Protein AF-A0A8S0VKN8-F1 (afdb_monomer)

Sequence (214 aa):
MDNKGLRDRVKSLEQQLKTAKACAAISKSKAERALESEKLILDSVKEAAEGLLCVRVDPAEENRRVDARLKAMNAPSGSARDLALTLLHDRVKQAESFTEWCREGLVMVQRSLFPLNPAPSTLEGLFSWYRNPRQVRQKVREQLINGAIVALAFVRAHCPNLDIAKICRGLPLRGDQRANMQGHYDAVRRPAEDVIWQLEWEEDQVLRARGDIP

Mean predicted aligned error: 12.87 Å

Secondary structure (DSSP, 8-state):
--HHHHHHHHHHHHHHHHHHHHHHHHHHHHHHHHHHHHHHHHHHHHHHHHHT--S---HHHHHHHHHHHHHHTT--TT-HHHHHHHHHHHHHHHHHHHHHHHHHHHHHHHHHH-TTSPPPSSHHHHHHHHH-HHHHHHHHHHHHHHHHHHHHHHHHHH-TT--HHHHTT-SPEETTEE---HHHHHHHHHHHHHHHHHHHHHHHHHHHHHTS--

Nearest PDB structures (foldseek):
  1s35-assembly1_A  TM=2.273E-01  e=5.908E+00  Homo sapiens

Organism: NCBI:txid158383

Structure (mmCIF, N/CA/C/O backbone):
data_AF-A0A8S0VKN8-F1
#
_entry.id   AF-A0A8S0VKN8-F1
#
loop_
_atom_site.group_PDB
_atom_site.id
_atom_site.type_sy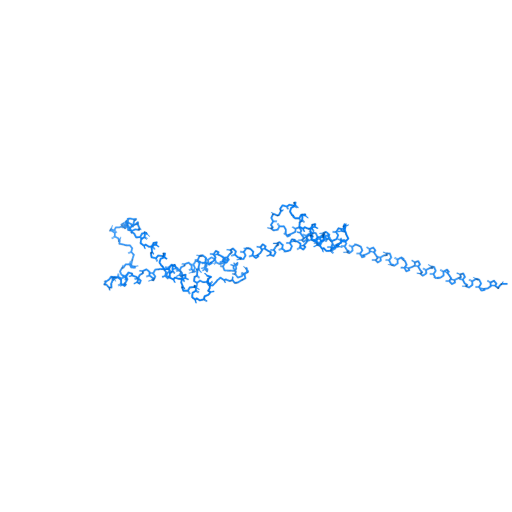mbol
_atom_site.label_atom_id
_atom_site.label_alt_id
_atom_site.label_comp_id
_atom_site.label_asym_id
_atom_site.label_entity_id
_atom_site.label_seq_id
_atom_site.pdbx_PDB_ins_code
_atom_site.Cartn_x
_atom_site.Cartn_y
_atom_site.Cartn_z
_atom_site.occupancy
_atom_site.B_iso_or_equiv
_atom_site.auth_seq_id
_atom_site.auth_comp_id
_atom_site.auth_asym_id
_atom_site.auth_atom_id
_atom_site.pdbx_PDB_model_num
ATOM 1 N N . MET A 1 1 ? 36.630 -4.375 -84.062 1.00 56.94 1 MET A N 1
ATOM 2 C CA . MET A 1 1 ? 36.026 -3.991 -82.766 1.00 56.94 1 MET A CA 1
ATOM 3 C C . MET A 1 1 ? 36.339 -2.527 -82.522 1.00 56.94 1 MET A C 1
ATOM 5 O O . MET A 1 1 ? 37.493 -2.145 -82.655 1.00 56.94 1 MET A O 1
ATOM 9 N N . ASP A 1 2 ? 35.317 -1.713 -82.273 1.00 73.50 2 ASP A N 1
ATOM 10 C CA . ASP A 1 2 ? 35.410 -0.252 -82.327 1.00 73.50 2 ASP A CA 1
ATOM 11 C C . ASP A 1 2 ? 35.919 0.338 -80.994 1.00 73.50 2 ASP A C 1
ATOM 13 O O . ASP A 1 2 ? 35.295 0.183 -79.942 1.00 73.50 2 ASP A O 1
ATOM 17 N N . ASN A 1 3 ? 37.088 0.986 -81.026 1.00 79.69 3 ASN A N 1
ATOM 18 C CA . ASN A 1 3 ? 37.821 1.479 -79.845 1.00 79.69 3 ASN A CA 1
ATOM 19 C C . ASN A 1 3 ? 37.031 2.569 -79.087 1.00 79.69 3 ASN A C 1
ATOM 21 O O . ASN A 1 3 ? 37.135 2.714 -77.868 1.00 79.69 3 ASN A O 1
ATOM 25 N N . LYS A 1 4 ? 36.164 3.294 -79.802 1.00 83.69 4 LYS A N 1
ATOM 26 C CA . LYS A 1 4 ? 35.326 4.360 -79.246 1.00 83.69 4 LYS A CA 1
ATOM 27 C C . LYS A 1 4 ? 34.288 3.832 -78.247 1.00 83.69 4 LYS A C 1
ATOM 29 O O . LYS A 1 4 ? 34.190 4.358 -77.141 1.00 83.69 4 LYS A O 1
ATOM 34 N N . GLY A 1 5 ? 33.596 2.741 -78.584 1.00 87.75 5 GLY A N 1
ATOM 35 C CA . GLY A 1 5 ? 32.569 2.150 -77.715 1.00 87.75 5 GLY A CA 1
ATOM 36 C C . GLY A 1 5 ? 33.131 1.578 -76.409 1.00 87.75 5 GLY A C 1
ATOM 37 O O . GLY A 1 5 ? 32.491 1.661 -75.361 1.00 87.75 5 GLY A O 1
ATOM 38 N N . LEU A 1 6 ? 34.361 1.055 -76.442 1.00 87.50 6 LEU A N 1
ATOM 39 C CA . LEU A 1 6 ? 35.067 0.610 -75.237 1.00 87.50 6 LEU A CA 1
ATOM 40 C C . LEU A 1 6 ? 35.407 1.789 -74.316 1.00 87.50 6 LEU A C 1
ATOM 42 O O . LEU A 1 6 ? 35.210 1.693 -73.106 1.00 87.50 6 LEU A O 1
ATOM 46 N N . ARG A 1 7 ? 35.854 2.920 -74.874 1.00 90.62 7 ARG A N 1
ATOM 47 C CA . ARG A 1 7 ? 36.206 4.121 -74.102 1.00 90.62 7 ARG A CA 1
ATOM 48 C C . ARG A 1 7 ? 35.000 4.736 -73.391 1.00 90.62 7 ARG A C 1
ATOM 50 O O . ARG A 1 7 ? 35.111 5.110 -72.225 1.00 90.62 7 ARG A O 1
ATOM 57 N N . ASP A 1 8 ? 33.854 4.811 -74.061 1.00 92.62 8 ASP A N 1
ATOM 58 C CA . ASP A 1 8 ? 32.626 5.356 -73.468 1.00 92.62 8 ASP A CA 1
ATOM 59 C C . ASP A 1 8 ? 32.094 4.454 -72.346 1.00 92.62 8 ASP A C 1
ATOM 61 O O . ASP A 1 8 ? 31.658 4.932 -71.296 1.00 92.62 8 ASP A O 1
ATOM 65 N N . ARG A 1 9 ? 32.220 3.134 -72.515 1.00 92.25 9 ARG A N 1
ATOM 66 C CA . ARG A 1 9 ? 31.851 2.152 -71.493 1.00 92.25 9 ARG A CA 1
ATOM 67 C C . ARG A 1 9 ? 32.781 2.193 -70.279 1.00 92.25 9 ARG A C 1
ATOM 69 O O . ARG A 1 9 ? 32.286 2.114 -69.160 1.00 92.25 9 ARG A O 1
ATOM 76 N N . VAL A 1 10 ? 34.090 2.385 -70.471 1.00 93.94 10 VAL A N 1
ATOM 77 C CA . VAL A 1 10 ? 35.042 2.603 -69.363 1.00 93.94 10 VAL A CA 1
ATOM 78 C C . VAL A 1 10 ? 34.676 3.863 -68.578 1.00 93.94 10 VAL A C 1
ATOM 80 O O . VAL A 1 10 ? 34.514 3.779 -67.365 1.00 93.94 10 VAL A O 1
ATOM 83 N N . LYS A 1 11 ? 34.423 4.995 -69.250 1.00 94.38 11 LYS A N 1
ATOM 84 C CA . LYS A 1 11 ? 33.996 6.239 -68.580 1.00 94.38 11 LYS A CA 1
ATOM 85 C C . LYS A 1 11 ? 32.681 6.080 -67.813 1.00 94.38 11 LYS A C 1
ATOM 87 O O . LYS A 1 11 ? 32.534 6.601 -66.710 1.00 94.38 11 LYS A O 1
ATOM 92 N N . SER A 1 12 ? 31.719 5.358 -68.389 1.00 94.62 12 SER A N 1
ATOM 93 C CA . SER A 1 12 ? 30.444 5.066 -67.728 1.00 94.62 12 SER A CA 1
ATOM 94 C C . SER A 1 12 ? 30.645 4.223 -66.465 1.00 94.62 12 SER A C 1
ATOM 96 O O . SER A 1 12 ? 30.113 4.567 -65.410 1.00 94.62 12 SER A O 1
ATOM 98 N N . LEU A 1 13 ? 31.471 3.174 -66.539 1.00 94.00 13 LEU A N 1
ATOM 99 C CA . LEU A 1 13 ? 31.803 2.324 -65.393 1.00 94.00 13 LEU A CA 1
ATOM 100 C C . LEU A 1 13 ? 32.595 3.078 -64.316 1.00 94.00 13 LEU A C 1
ATOM 102 O O . LEU A 1 13 ? 32.325 2.899 -63.132 1.00 94.00 13 LEU A O 1
ATOM 106 N N . GLU A 1 14 ? 33.522 3.960 -64.693 1.00 96.00 14 GLU A N 1
ATOM 107 C CA . GLU A 1 14 ? 34.242 4.833 -63.754 1.00 96.00 14 GLU A CA 1
ATOM 108 C C . GLU A 1 14 ? 33.283 5.764 -63.006 1.00 96.00 14 GLU A C 1
ATOM 110 O O . GLU A 1 14 ? 33.372 5.907 -61.782 1.00 96.00 14 GLU A O 1
ATOM 115 N N . GLN A 1 15 ? 32.322 6.353 -63.721 1.00 94.94 15 GLN A N 1
ATOM 116 C CA . GLN A 1 15 ? 31.306 7.207 -63.117 1.00 94.94 15 GLN A CA 1
ATOM 117 C C . GLN A 1 15 ? 30.373 6.410 -62.194 1.00 94.94 15 GLN A C 1
ATOM 119 O O . GLN A 1 15 ? 30.078 6.861 -61.086 1.00 94.94 15 GLN A O 1
ATOM 124 N N . GLN A 1 16 ? 29.951 5.209 -62.600 1.00 94.12 16 GLN A N 1
ATOM 125 C CA . GLN A 1 16 ? 29.158 4.312 -61.754 1.00 94.12 16 GLN A CA 1
ATOM 126 C C . GLN A 1 16 ? 29.926 3.894 -60.496 1.00 94.12 16 GLN A C 1
ATOM 128 O O . GLN A 1 16 ? 29.368 3.944 -59.401 1.00 94.12 16 GLN A O 1
ATOM 133 N N . LEU A 1 17 ? 31.215 3.562 -60.618 1.00 93.69 17 LEU A N 1
ATOM 134 C CA . LEU A 1 17 ? 32.075 3.223 -59.484 1.00 93.69 17 LEU A CA 1
ATOM 135 C C . LEU A 1 17 ? 32.226 4.408 -58.521 1.00 93.69 17 LEU A C 1
ATOM 137 O O . LEU A 1 17 ? 32.186 4.221 -57.304 1.00 93.69 17 LEU A O 1
ATOM 141 N N . LYS A 1 18 ? 32.369 5.631 -59.044 1.00 96.00 18 LYS A N 1
ATOM 142 C CA . LYS A 1 18 ? 32.446 6.852 -58.231 1.00 96.00 18 LYS A CA 1
ATOM 143 C C . LYS A 1 18 ? 31.150 7.089 -57.453 1.00 96.00 18 LYS A C 1
ATOM 145 O O . LYS A 1 18 ? 31.206 7.336 -56.248 1.00 96.00 18 LYS A O 1
ATOM 150 N N . THR A 1 19 ? 29.997 6.953 -58.107 1.00 95.19 19 THR A N 1
ATOM 151 C CA . THR A 1 19 ? 28.682 7.072 -57.457 1.00 95.19 19 THR A CA 1
ATOM 152 C C . THR A 1 19 ? 28.473 5.979 -56.411 1.00 95.19 19 THR A C 1
ATOM 154 O O . THR A 1 19 ? 28.095 6.283 -55.283 1.00 95.19 19 THR A O 1
ATOM 157 N N . ALA A 1 20 ? 28.792 4.722 -56.732 1.00 91.31 20 ALA A N 1
ATOM 158 C CA . ALA A 1 20 ? 28.671 3.604 -55.799 1.00 91.31 20 ALA A CA 1
ATOM 159 C C . ALA A 1 20 ? 29.544 3.802 -54.548 1.00 91.31 20 ALA A C 1
ATOM 161 O O . ALA A 1 20 ? 29.074 3.586 -53.432 1.00 91.31 20 ALA A O 1
ATOM 162 N N . LYS A 1 21 ? 30.781 4.297 -54.708 1.00 93.88 21 LYS A N 1
ATOM 163 C CA . LYS A 1 21 ? 31.663 4.651 -53.581 1.00 93.88 21 LYS A CA 1
ATOM 164 C C . LYS A 1 21 ? 31.076 5.764 -52.712 1.00 93.88 21 LYS A C 1
ATOM 166 O O . LYS A 1 21 ? 31.127 5.661 -51.488 1.00 93.88 21 LYS A O 1
ATOM 171 N N . ALA A 1 22 ? 30.492 6.798 -53.318 1.00 93.31 22 ALA A N 1
ATOM 172 C CA . ALA A 1 22 ? 29.834 7.872 -52.575 1.00 93.31 22 ALA A CA 1
ATOM 173 C C . ALA A 1 22 ? 28.611 7.357 -51.790 1.00 93.31 22 ALA A C 1
ATOM 175 O O . ALA A 1 22 ? 28.477 7.644 -50.601 1.00 93.31 22 ALA A O 1
ATOM 176 N N . CYS A 1 23 ? 27.762 6.529 -52.409 1.00 89.94 23 CYS A N 1
ATOM 177 C CA . CYS A 1 23 ? 26.621 5.897 -51.741 1.00 89.94 23 CYS A CA 1
ATOM 178 C C . CYS A 1 23 ? 27.054 4.973 -50.592 1.00 89.94 23 CYS A C 1
ATOM 180 O O . CYS A 1 23 ? 26.435 4.995 -49.525 1.00 89.94 23 CYS A O 1
ATOM 182 N N . ALA A 1 24 ? 28.130 4.203 -50.775 1.00 89.25 24 ALA A N 1
ATOM 183 C CA . ALA A 1 24 ? 28.692 3.352 -49.731 1.00 89.25 24 ALA A CA 1
ATOM 184 C C . ALA A 1 24 ? 29.221 4.179 -48.546 1.00 89.25 24 ALA A C 1
ATOM 186 O O . ALA A 1 24 ? 28.931 3.849 -47.399 1.00 89.25 24 ALA A O 1
ATOM 187 N N . ALA A 1 25 ? 29.920 5.291 -48.802 1.00 92.06 25 ALA A N 1
ATOM 188 C CA . ALA A 1 25 ? 30.406 6.190 -47.753 1.00 92.06 25 ALA A CA 1
ATOM 189 C C . ALA A 1 25 ? 29.258 6.842 -46.960 1.00 92.06 25 ALA A C 1
ATOM 191 O O . ALA A 1 25 ? 29.302 6.891 -45.730 1.00 92.06 25 ALA A O 1
ATOM 192 N N . ILE A 1 26 ? 28.196 7.283 -47.646 1.00 90.38 26 ILE A N 1
ATOM 193 C CA . ILE A 1 26 ? 26.993 7.828 -46.996 1.00 90.38 26 ILE A CA 1
ATOM 194 C C . ILE A 1 26 ? 26.314 6.758 -46.137 1.00 90.38 26 ILE A C 1
ATOM 196 O O . ILE A 1 26 ? 25.936 7.032 -44.999 1.00 90.38 26 ILE A O 1
ATOM 200 N N . SER A 1 27 ? 26.169 5.541 -46.665 1.00 81.75 27 SER A N 1
ATOM 201 C CA . SER A 1 27 ? 25.537 4.431 -45.944 1.00 81.75 27 SER A CA 1
ATOM 202 C C . SER A 1 27 ? 26.348 4.034 -44.712 1.00 81.75 27 SER A C 1
ATOM 204 O O . SER A 1 27 ? 25.771 3.854 -43.645 1.00 81.75 27 SER A O 1
ATOM 206 N N . LYS A 1 28 ? 27.683 4.009 -44.822 1.00 91.31 28 LYS A N 1
ATOM 207 C CA . LYS A 1 28 ? 28.596 3.795 -43.693 1.00 91.31 28 LYS A CA 1
ATOM 208 C C . LYS A 1 28 ? 28.424 4.869 -42.613 1.00 91.31 28 LYS A C 1
ATOM 210 O O . LYS A 1 28 ? 28.166 4.528 -41.466 1.00 91.31 28 LYS A O 1
ATOM 215 N N . SER A 1 29 ? 28.460 6.152 -42.983 1.00 87.38 29 SER A N 1
ATOM 216 C CA . SER A 1 29 ? 28.259 7.263 -42.035 1.00 87.38 29 SER A CA 1
ATOM 217 C C . SER A 1 29 ? 26.882 7.231 -41.357 1.00 87.38 29 SER A C 1
ATOM 219 O O . SER A 1 29 ? 26.747 7.614 -40.193 1.00 87.38 29 SER A O 1
ATOM 221 N N . LYS A 1 30 ? 25.833 6.808 -42.074 1.00 82.69 30 LYS A N 1
ATOM 222 C CA . LYS A 1 30 ? 24.496 6.627 -41.491 1.00 82.69 30 LYS A CA 1
ATOM 223 C C . LYS A 1 30 ? 24.461 5.451 -40.516 1.00 82.69 30 LYS A C 1
ATOM 225 O O . LYS A 1 30 ? 23.874 5.596 -39.451 1.00 82.69 30 LYS A O 1
ATOM 230 N N . ALA A 1 31 ? 25.097 4.331 -40.857 1.00 80.69 31 ALA A N 1
ATOM 231 C CA . ALA A 1 31 ? 25.185 3.164 -39.984 1.00 80.69 31 ALA A CA 1
ATOM 232 C C . ALA A 1 31 ? 25.958 3.476 -38.691 1.00 80.69 31 ALA A C 1
ATOM 234 O O . ALA A 1 31 ? 25.496 3.128 -37.612 1.00 80.69 31 ALA A O 1
ATOM 235 N N . GLU A 1 32 ? 27.073 4.205 -38.781 1.00 88.81 32 GLU A N 1
ATOM 236 C CA . GLU A 1 32 ? 27.850 4.646 -37.611 1.00 88.81 32 GLU A CA 1
ATOM 237 C C . GLU A 1 32 ? 27.027 5.557 -36.689 1.00 88.81 32 GLU A C 1
ATOM 239 O O . GLU A 1 32 ? 27.008 5.361 -35.477 1.00 88.81 32 GLU A O 1
ATOM 244 N N . ARG A 1 33 ? 26.275 6.512 -37.254 1.00 82.88 33 ARG A N 1
ATOM 245 C CA . ARG A 1 33 ? 25.365 7.367 -36.471 1.00 82.88 33 ARG A CA 1
ATOM 246 C C . ARG A 1 33 ? 24.221 6.588 -35.826 1.00 82.88 33 ARG A C 1
ATOM 248 O O . ARG A 1 33 ? 23.848 6.895 -34.698 1.00 82.88 33 ARG A O 1
ATOM 255 N N . ALA A 1 34 ? 23.662 5.608 -36.533 1.00 78.06 34 ALA A N 1
ATOM 256 C CA . ALA A 1 34 ? 22.621 4.747 -35.985 1.00 78.06 34 ALA A CA 1
ATOM 257 C C . ALA A 1 34 ? 23.152 3.921 -34.803 1.00 78.06 34 ALA A C 1
ATOM 259 O O . ALA A 1 34 ? 22.483 3.847 -33.778 1.00 78.06 34 ALA A O 1
ATOM 260 N N . LEU A 1 35 ? 24.370 3.385 -34.917 1.00 85.62 35 LEU A N 1
ATOM 261 C CA . LEU A 1 35 ? 25.027 2.634 -33.848 1.00 85.62 35 LEU A CA 1
ATOM 262 C C . LEU A 1 35 ? 25.299 3.502 -32.609 1.00 85.62 35 LEU A C 1
ATOM 264 O O . LEU A 1 35 ? 25.022 3.075 -31.492 1.00 85.62 35 LEU A O 1
ATOM 268 N N . GLU A 1 36 ? 25.797 4.729 -32.791 1.00 86.69 36 GLU A N 1
ATOM 269 C CA . GLU A 1 36 ? 26.038 5.646 -31.666 1.00 86.69 36 GLU A CA 1
ATOM 270 C C . GLU A 1 36 ? 24.725 6.051 -30.977 1.00 86.69 36 GLU A C 1
ATOM 272 O O . GLU A 1 36 ? 24.631 6.055 -29.751 1.00 86.69 36 GLU A O 1
ATOM 277 N N . SER A 1 37 ? 23.676 6.326 -31.761 1.00 82.62 37 SER A N 1
ATOM 278 C CA . SER A 1 37 ? 22.346 6.613 -31.217 1.00 82.62 37 SER A CA 1
ATOM 279 C C . SER A 1 37 ? 21.770 5.423 -30.449 1.00 82.62 37 SER A C 1
ATOM 281 O O . SER A 1 37 ? 21.140 5.621 -29.412 1.00 82.62 37 SER A O 1
ATOM 283 N N . GLU A 1 38 ? 21.956 4.199 -30.946 1.00 80.38 38 GLU A N 1
ATOM 284 C CA . GLU A 1 38 ? 21.515 2.980 -30.264 1.00 80.38 38 GLU A CA 1
ATOM 285 C C . GLU A 1 38 ? 22.244 2.796 -28.932 1.00 80.38 38 GLU A C 1
ATOM 287 O O . GLU A 1 38 ? 21.611 2.485 -27.923 1.00 80.38 38 GLU A O 1
ATOM 292 N N . LYS A 1 39 ? 23.555 3.050 -28.907 1.00 85.25 39 LYS A N 1
ATOM 293 C CA . LYS A 1 39 ? 24.363 2.981 -27.689 1.00 85.25 39 LYS A CA 1
ATOM 294 C C . LYS A 1 39 ? 23.883 3.972 -26.626 1.00 85.25 39 LYS A C 1
ATOM 296 O O . LYS A 1 39 ? 23.691 3.573 -25.482 1.00 85.25 39 LYS A O 1
ATOM 301 N N . LEU A 1 40 ? 23.620 5.223 -27.007 1.00 87.56 40 LEU A N 1
ATOM 302 C CA . LEU A 1 40 ? 23.123 6.244 -26.080 1.00 87.56 40 LEU A CA 1
ATOM 303 C C . LEU A 1 40 ? 21.769 5.854 -25.470 1.00 87.56 40 LEU A C 1
ATOM 305 O O . LEU A 1 40 ? 21.575 5.975 -24.263 1.00 87.56 40 LEU A O 1
ATOM 309 N N . ILE A 1 41 ? 20.853 5.324 -26.286 1.00 79.69 41 ILE A N 1
ATOM 310 C CA . ILE A 1 41 ? 19.556 4.822 -25.805 1.00 79.69 41 ILE A CA 1
ATOM 311 C C . ILE A 1 41 ? 19.754 3.653 -24.834 1.00 79.69 41 ILE A C 1
ATOM 313 O O . ILE A 1 41 ? 19.093 3.596 -23.797 1.00 79.69 41 ILE A O 1
A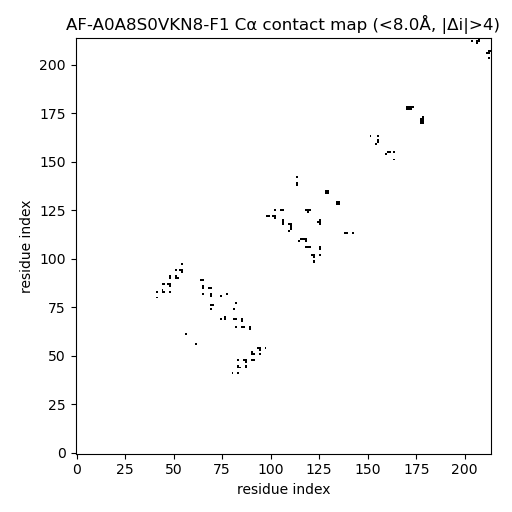TOM 317 N N . LEU A 1 42 ? 20.659 2.723 -25.152 1.00 81.44 42 LEU A N 1
ATOM 318 C CA . LEU A 1 42 ? 20.954 1.577 -24.296 1.00 81.44 42 LEU A CA 1
ATOM 319 C C . LEU A 1 42 ? 21.475 2.012 -22.921 1.00 81.44 42 LEU A C 1
ATOM 321 O O . LEU A 1 42 ? 21.065 1.447 -21.908 1.00 81.44 42 LEU A O 1
ATOM 325 N N . ASP A 1 43 ? 22.360 3.005 -22.880 1.00 80.81 43 ASP A N 1
ATOM 326 C CA . ASP A 1 43 ? 22.928 3.504 -21.629 1.00 80.81 43 ASP A CA 1
ATOM 327 C C . ASP A 1 43 ? 21.852 4.184 -20.764 1.00 80.81 43 ASP A C 1
ATOM 329 O O . ASP A 1 43 ? 21.745 3.868 -19.579 1.00 80.81 43 ASP A O 1
ATOM 333 N N . SER A 1 44 ? 20.957 4.989 -21.352 1.00 78.12 44 SER A N 1
ATOM 334 C CA . SER A 1 44 ? 19.803 5.546 -20.625 1.00 78.12 44 SER A CA 1
ATOM 335 C C . SER A 1 44 ? 18.839 4.470 -20.109 1.00 78.12 44 SER A C 1
ATOM 337 O O . SER A 1 44 ? 18.287 4.601 -19.018 1.00 78.12 44 SER A O 1
ATOM 339 N N . VAL A 1 45 ? 18.633 3.386 -20.866 1.00 76.25 45 VAL A N 1
ATOM 340 C CA . VAL A 1 45 ? 17.807 2.245 -20.429 1.00 76.25 45 VAL A CA 1
ATOM 341 C C . VAL A 1 45 ? 18.432 1.540 -19.227 1.00 76.25 45 VAL A C 1
ATOM 343 O O . VAL A 1 45 ? 17.713 1.173 -18.298 1.00 76.25 45 VAL A O 1
ATOM 346 N N . LYS A 1 46 ? 19.758 1.360 -19.221 1.00 77.31 46 LYS A N 1
ATOM 347 C CA . LYS A 1 46 ? 20.472 0.776 -18.079 1.00 77.31 46 LYS A CA 1
ATOM 348 C C . LYS A 1 46 ? 20.362 1.661 -16.843 1.00 77.31 46 LYS A C 1
ATOM 350 O O . LYS A 1 46 ? 20.008 1.153 -15.786 1.00 77.31 46 LYS A O 1
ATOM 355 N N . GLU A 1 47 ? 20.583 2.965 -16.990 1.00 79.50 47 GLU A N 1
ATOM 356 C CA . GLU A 1 47 ? 20.459 3.928 -15.892 1.00 79.50 47 GLU A CA 1
ATOM 357 C C . GLU A 1 47 ? 19.038 3.928 -15.302 1.00 79.50 47 GLU A C 1
ATOM 359 O O . GLU A 1 47 ? 18.857 3.825 -14.088 1.00 79.50 47 GLU A O 1
ATOM 364 N N . ALA A 1 48 ? 18.009 3.934 -16.157 1.00 73.00 48 ALA A N 1
ATOM 365 C CA . ALA A 1 48 ? 16.619 3.824 -15.717 1.00 73.00 48 ALA A CA 1
ATOM 366 C C . ALA A 1 48 ? 16.344 2.497 -14.989 1.00 73.00 48 ALA A C 1
ATOM 368 O O . ALA A 1 48 ? 15.656 2.478 -13.967 1.00 73.00 48 ALA A O 1
ATOM 369 N N . ALA A 1 49 ? 16.899 1.385 -15.482 1.00 72.06 49 ALA A N 1
ATOM 370 C CA . ALA A 1 49 ? 16.773 0.091 -14.826 1.00 72.06 49 ALA A CA 1
ATOM 371 C C . ALA A 1 49 ? 17.459 0.090 -13.451 1.00 72.06 49 ALA A C 1
ATOM 373 O O . ALA A 1 49 ? 16.925 -0.484 -12.504 1.00 72.06 49 ALA A O 1
ATOM 374 N N . GLU A 1 50 ? 18.629 0.711 -13.303 1.00 77.25 50 GLU A N 1
ATOM 375 C CA . GLU A 1 50 ? 19.328 0.851 -12.018 1.00 77.25 50 GLU A CA 1
ATOM 376 C C . GLU A 1 50 ? 18.536 1.702 -11.018 1.00 77.25 50 GLU A C 1
ATOM 378 O O . GLU A 1 50 ? 18.412 1.319 -9.855 1.00 77.25 50 GLU A O 1
ATOM 383 N N . GLY A 1 51 ? 17.902 2.786 -11.473 1.00 70.00 51 GLY A N 1
ATOM 384 C CA . GLY A 1 51 ? 17.037 3.623 -10.634 1.00 70.00 51 GLY A CA 1
ATOM 385 C C . GLY A 1 51 ? 15.810 2.899 -10.058 1.00 70.00 51 GLY A C 1
ATOM 386 O O . GLY A 1 51 ? 15.258 3.333 -9.048 1.00 70.00 51 GLY A O 1
ATOM 387 N N . LEU A 1 52 ? 15.397 1.775 -10.655 1.00 68.75 52 LEU A N 1
ATOM 388 C CA . LEU A 1 52 ? 14.236 0.978 -10.239 1.00 68.75 52 LEU A CA 1
ATOM 389 C C . LEU A 1 52 ? 14.560 -0.141 -9.231 1.00 68.75 52 LEU A C 1
ATOM 391 O O . LEU A 1 52 ? 13.701 -0.982 -8.964 1.00 68.75 52 LEU A O 1
ATOM 395 N N . LEU A 1 53 ? 15.749 -0.147 -8.614 1.00 67.56 53 LEU A N 1
ATOM 396 C CA . LEU A 1 53 ? 16.154 -1.062 -7.525 1.00 67.56 53 LEU A CA 1
ATOM 397 C C . LEU A 1 53 ? 15.412 -0.802 -6.190 1.00 67.56 53 LEU A C 1
ATOM 399 O O . LEU A 1 53 ? 15.999 -0.760 -5.110 1.00 67.56 53 LEU A O 1
ATOM 403 N N . CYS A 1 54 ? 14.096 -0.616 -6.249 1.00 59.50 54 CYS A N 1
ATOM 404 C CA . CYS A 1 54 ? 13.238 -0.294 -5.110 1.00 59.50 54 CYS A CA 1
ATOM 405 C C . CYS A 1 54 ? 12.946 -1.500 -4.197 1.00 59.50 54 CYS A C 1
ATOM 407 O O . CYS A 1 54 ? 12.585 -1.318 -3.036 1.00 59.50 54 CYS A O 1
ATOM 409 N N . VAL A 1 55 ? 13.186 -2.726 -4.672 1.00 60.19 55 VAL A N 1
ATOM 410 C CA . VAL A 1 55 ? 13.106 -3.963 -3.886 1.00 60.19 55 VAL A CA 1
ATOM 411 C C . VAL A 1 55 ? 14.473 -4.636 -3.950 1.00 60.19 55 VAL A C 1
ATOM 413 O O . VAL A 1 55 ? 14.982 -4.880 -5.042 1.00 60.19 55 VAL A O 1
ATOM 416 N N . ARG A 1 56 ? 15.095 -4.932 -2.799 1.00 58.34 56 ARG A N 1
ATOM 417 C CA . ARG A 1 56 ? 16.326 -5.741 -2.743 1.00 58.34 56 ARG A CA 1
ATOM 418 C C . ARG A 1 56 ? 16.006 -7.161 -3.207 1.00 58.34 56 ARG A C 1
ATOM 420 O O . ARG A 1 56 ? 15.713 -8.033 -2.395 1.00 58.34 56 ARG A O 1
ATOM 427 N N . VAL A 1 57 ? 16.025 -7.380 -4.513 1.00 64.44 57 VAL A N 1
ATOM 428 C CA . VAL A 1 57 ? 15.968 -8.715 -5.094 1.00 64.44 57 VAL A CA 1
ATOM 429 C C . VAL A 1 57 ? 17.378 -9.290 -5.045 1.00 64.44 57 VAL A C 1
ATOM 431 O O . VAL A 1 57 ? 18.334 -8.618 -5.429 1.00 64.44 57 VAL A O 1
ATOM 434 N N . ASP A 1 58 ? 17.510 -10.525 -4.565 1.00 82.56 58 ASP A N 1
ATOM 435 C CA . ASP A 1 58 ? 18.730 -11.310 -4.744 1.00 82.56 58 ASP A CA 1
ATOM 436 C C . ASP A 1 58 ? 19.139 -11.278 -6.234 1.00 82.56 58 ASP A C 1
ATOM 438 O O . ASP A 1 58 ? 18.339 -11.692 -7.085 1.00 82.56 58 ASP A O 1
ATOM 442 N N . PRO A 1 59 ? 20.353 -10.802 -6.578 1.00 81.62 59 PRO A N 1
ATOM 443 C CA . PRO A 1 59 ? 20.836 -10.775 -7.956 1.00 81.62 59 PRO A CA 1
ATOM 444 C C . PRO A 1 59 ? 20.721 -12.130 -8.666 1.00 81.62 59 PRO A C 1
ATOM 446 O O . PRO A 1 59 ? 20.484 -12.178 -9.872 1.00 81.62 59 PRO A O 1
ATOM 449 N N . ALA A 1 60 ? 20.839 -13.244 -7.936 1.00 85.38 60 ALA A N 1
ATOM 450 C CA . ALA A 1 60 ? 20.677 -14.575 -8.510 1.00 85.38 60 ALA A CA 1
ATOM 451 C C . ALA A 1 60 ? 19.229 -14.856 -8.950 1.00 85.38 60 ALA A C 1
ATOM 453 O O . ALA A 1 60 ? 19.016 -15.483 -9.988 1.00 85.38 60 ALA A O 1
ATOM 454 N N . GLU A 1 61 ? 18.235 -14.388 -8.194 1.00 86.62 61 GLU A N 1
ATOM 455 C CA . GLU A 1 61 ? 16.818 -14.518 -8.554 1.00 86.62 61 GLU A CA 1
ATOM 456 C C . GLU A 1 61 ? 16.428 -13.569 -9.689 1.00 86.62 61 GLU A C 1
ATOM 458 O O . GLU A 1 61 ? 15.668 -13.957 -10.577 1.00 86.62 61 GLU A O 1
ATOM 463 N N . GLU A 1 62 ? 16.963 -12.343 -9.704 1.00 85.88 62 GLU A N 1
ATOM 464 C CA . GLU A 1 62 ? 16.777 -11.422 -10.832 1.00 85.88 62 GLU A CA 1
ATOM 465 C C . GLU A 1 62 ? 17.302 -12.043 -12.130 1.00 85.88 62 GLU A C 1
ATOM 467 O O . GLU A 1 62 ? 16.553 -12.152 -13.102 1.00 85.88 62 GLU A O 1
ATOM 472 N N . ASN A 1 63 ? 18.539 -12.547 -12.115 1.00 87.38 63 ASN A N 1
ATOM 473 C CA . ASN A 1 63 ? 19.139 -13.201 -13.275 1.00 87.38 63 ASN A CA 1
ATOM 474 C C . ASN A 1 63 ? 18.302 -14.395 -13.750 1.00 87.38 63 ASN A C 1
ATOM 476 O O . ASN A 1 63 ? 18.009 -14.496 -14.938 1.00 87.38 63 ASN A O 1
ATOM 480 N N . ARG A 1 64 ? 17.820 -15.252 -12.837 1.00 88.88 64 ARG A N 1
ATOM 481 C CA . ARG A 1 64 ? 16.945 -16.379 -13.208 1.00 88.88 64 ARG A CA 1
ATOM 482 C C . ARG A 1 64 ? 15.653 -15.926 -13.891 1.00 88.88 64 ARG A C 1
ATOM 484 O O . ARG A 1 64 ? 15.245 -16.542 -14.877 1.00 88.88 64 ARG A O 1
ATOM 491 N N . ARG A 1 65 ? 14.997 -14.868 -13.397 1.00 88.12 65 ARG A N 1
ATOM 492 C CA . ARG A 1 65 ? 13.761 -14.340 -14.007 1.00 88.12 65 ARG A CA 1
ATOM 493 C C . ARG A 1 65 ? 14.017 -13.696 -15.365 1.00 88.12 65 ARG A C 1
ATOM 495 O O . ARG A 1 65 ? 13.243 -13.922 -16.296 1.00 88.12 65 ARG A O 1
ATOM 502 N N . VAL A 1 66 ? 15.089 -12.916 -15.482 1.00 88.12 66 VAL A N 1
ATOM 503 C CA . VAL A 1 66 ? 15.498 -12.275 -16.738 1.00 88.12 66 VAL A CA 1
ATOM 504 C C . VAL A 1 66 ? 15.847 -13.336 -17.781 1.00 88.12 66 VAL A C 1
ATOM 506 O O . VAL A 1 66 ? 15.318 -13.283 -18.890 1.00 88.12 66 VAL A O 1
ATOM 509 N N . ASP A 1 67 ? 16.615 -14.363 -17.411 1.00 88.19 67 ASP A N 1
ATOM 510 C CA . ASP A 1 67 ? 16.947 -15.493 -18.284 1.00 88.19 67 ASP A CA 1
ATOM 511 C C . ASP A 1 67 ? 15.701 -16.261 -18.735 1.00 88.19 67 ASP A C 1
ATOM 513 O O . ASP A 1 67 ? 15.571 -16.612 -19.910 1.00 88.19 67 ASP A O 1
ATOM 517 N N . ALA A 1 68 ? 14.755 -16.514 -17.825 1.00 88.81 68 ALA A N 1
ATOM 518 C CA . ALA A 1 68 ? 13.494 -17.171 -18.163 1.00 88.81 68 ALA A CA 1
ATOM 519 C C . ALA A 1 68 ? 12.678 -16.354 -19.181 1.00 88.81 68 ALA A C 1
ATOM 521 O O . ALA A 1 68 ? 12.124 -16.918 -20.126 1.00 88.81 68 ALA A O 1
ATOM 522 N N . ARG A 1 69 ? 12.642 -15.023 -19.034 1.00 86.88 69 ARG A N 1
ATOM 523 C CA . ARG A 1 69 ? 11.960 -14.123 -19.978 1.00 86.88 69 ARG A CA 1
ATOM 524 C C . ARG A 1 69 ? 12.668 -14.038 -21.326 1.00 86.88 69 ARG A C 1
ATOM 526 O O . ARG A 1 69 ? 11.994 -14.091 -22.350 1.00 86.88 69 ARG A O 1
ATOM 533 N N . LEU A 1 70 ? 13.999 -13.955 -21.340 1.00 87.94 70 LEU A N 1
ATOM 534 C CA . LEU A 1 70 ? 14.790 -13.980 -22.575 1.00 87.94 70 LEU A CA 1
ATOM 535 C C . LEU A 1 70 ? 14.526 -15.263 -23.370 1.00 87.94 70 LEU A C 1
ATOM 537 O O . LEU A 1 70 ? 14.271 -15.199 -24.572 1.00 87.94 70 LEU A O 1
ATOM 541 N N . LYS A 1 71 ? 14.500 -16.416 -22.685 1.00 86.50 71 LYS A N 1
ATOM 542 C CA . LYS A 1 71 ? 14.145 -17.709 -23.291 1.00 86.50 71 LYS A CA 1
ATOM 543 C C . LYS A 1 71 ? 12.722 -17.711 -23.850 1.00 86.50 71 LYS A C 1
ATOM 545 O O . LYS A 1 71 ? 12.516 -18.179 -24.963 1.00 86.50 71 LYS A O 1
ATOM 550 N N . ALA A 1 72 ? 11.752 -17.163 -23.117 1.00 86.00 72 ALA A N 1
ATOM 551 C CA . ALA A 1 72 ? 10.356 -17.107 -23.557 1.00 86.00 72 ALA A CA 1
ATOM 552 C C . ALA A 1 72 ? 10.142 -16.239 -24.811 1.00 86.00 72 ALA A C 1
ATOM 554 O O . ALA A 1 72 ? 9.229 -16.502 -25.590 1.00 86.00 72 ALA A O 1
ATOM 555 N N . MET A 1 73 ? 10.980 -15.222 -25.027 1.00 82.06 73 MET A N 1
ATOM 556 C CA . MET A 1 73 ? 10.881 -14.335 -26.190 1.00 82.06 73 MET A CA 1
ATOM 557 C C . MET A 1 73 ? 11.515 -14.908 -27.464 1.00 82.06 73 MET A C 1
ATOM 559 O O . MET A 1 73 ? 11.446 -14.257 -28.503 1.00 82.06 73 MET A O 1
ATOM 563 N N . ASN A 1 74 ? 12.138 -16.096 -27.410 1.00 78.75 74 ASN A N 1
ATOM 564 C CA . ASN A 1 74 ? 12.973 -16.633 -28.495 1.00 78.75 74 ASN A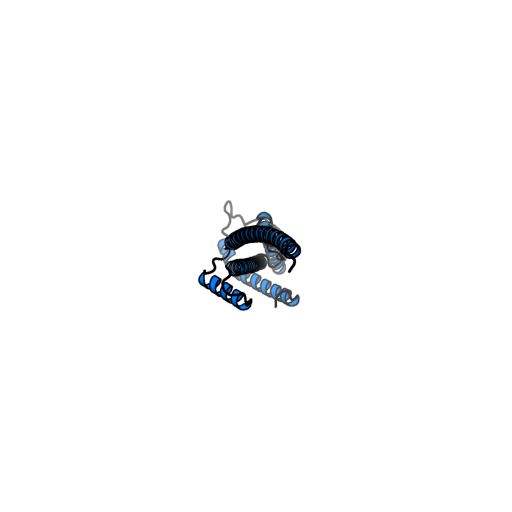 CA 1
ATOM 565 C C . ASN A 1 74 ? 13.995 -15.601 -29.013 1.00 78.75 74 ASN A C 1
ATOM 567 O O . ASN A 1 74 ? 14.372 -15.624 -30.186 1.00 78.75 74 ASN A O 1
ATOM 571 N N . ALA A 1 75 ? 14.411 -14.662 -28.153 1.00 67.00 75 ALA A N 1
ATOM 572 C CA . ALA A 1 75 ? 15.360 -13.633 -28.533 1.00 67.00 75 ALA A CA 1
ATOM 573 C C . ALA A 1 75 ? 16.688 -14.322 -28.882 1.00 67.00 75 ALA A C 1
ATOM 575 O O . ALA A 1 75 ? 17.099 -15.224 -28.141 1.00 67.00 75 ALA A O 1
ATOM 576 N N . PRO A 1 76 ? 17.357 -13.948 -29.990 1.00 65.56 76 PRO A N 1
ATOM 577 C CA . PRO A 1 76 ? 18.670 -14.482 -30.308 1.00 65.56 76 PRO A CA 1
ATOM 578 C C . PRO A 1 76 ? 19.586 -14.205 -29.117 1.00 65.56 76 PRO A C 1
ATOM 580 O O . PRO A 1 76 ? 19.899 -13.063 -28.784 1.00 65.56 76 PRO A O 1
ATOM 583 N N . SER A 1 77 ? 19.942 -15.277 -28.419 1.00 59.69 77 SER A N 1
ATOM 584 C CA . SER A 1 77 ? 20.663 -15.242 -27.157 1.00 59.69 77 SER A CA 1
ATOM 585 C C . SER A 1 77 ? 21.960 -14.448 -27.314 1.00 59.69 77 SER A C 1
ATOM 587 O O . SER A 1 77 ? 22.873 -14.906 -27.999 1.00 59.69 77 SER A O 1
ATOM 589 N N . GLY A 1 78 ? 22.043 -13.275 -26.677 1.00 64.19 78 GLY A N 1
ATOM 590 C CA . GLY A 1 78 ? 23.314 -12.578 -26.467 1.00 64.19 78 GLY A CA 1
ATOM 591 C C . GLY A 1 78 ? 23.397 -11.114 -26.892 1.00 64.19 78 GLY A C 1
ATOM 592 O O . GLY A 1 78 ? 24.460 -10.522 -26.708 1.00 64.19 78 GLY A O 1
ATOM 593 N N . SER A 1 79 ? 22.339 -10.487 -27.424 1.00 80.62 79 SER A N 1
ATOM 594 C CA . SER A 1 79 ? 22.412 -9.037 -27.645 1.00 80.62 79 SER A CA 1
ATOM 595 C C . SER A 1 79 ? 22.312 -8.298 -26.299 1.00 80.62 79 SER A C 1
ATOM 597 O O . SER A 1 79 ? 21.381 -8.498 -25.516 1.00 80.62 79 SER A O 1
ATOM 599 N N . ALA A 1 80 ? 23.290 -7.431 -26.006 1.00 81.19 80 ALA A N 1
ATOM 600 C CA . ALA A 1 80 ? 23.294 -6.601 -24.793 1.00 81.19 80 ALA A CA 1
ATOM 601 C C . ALA A 1 80 ? 22.029 -5.727 -24.685 1.00 81.19 80 ALA A C 1
ATOM 603 O O . ALA A 1 80 ? 21.613 -5.352 -23.589 1.00 81.19 80 ALA A O 1
ATOM 604 N N . ARG A 1 81 ? 21.406 -5.441 -25.834 1.00 82.62 81 ARG A N 1
ATOM 605 C CA . ARG A 1 81 ? 20.133 -4.741 -25.963 1.00 82.62 81 ARG A CA 1
ATOM 606 C C . ARG A 1 81 ? 18.962 -5.540 -25.419 1.00 82.62 81 ARG A C 1
ATOM 608 O O . ARG A 1 81 ? 18.215 -5.010 -24.600 1.00 82.62 81 ARG A O 1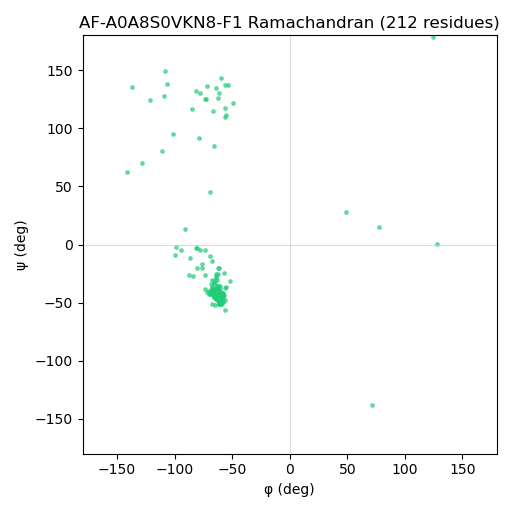
ATOM 615 N N . ASP A 1 82 ? 18.817 -6.793 -25.832 1.00 84.56 82 ASP A N 1
ATOM 616 C CA . ASP A 1 82 ? 17.704 -7.631 -25.380 1.00 84.56 82 ASP A CA 1
ATOM 617 C C . ASP A 1 82 ? 17.797 -7.881 -23.877 1.00 84.56 82 ASP A C 1
ATOM 619 O O . ASP A 1 82 ? 16.788 -7.817 -23.174 1.00 84.56 82 ASP A O 1
ATOM 623 N N . LEU A 1 83 ? 19.017 -8.068 -23.362 1.00 85.25 83 LEU A N 1
ATOM 624 C CA . LEU A 1 83 ? 19.255 -8.173 -21.926 1.00 85.25 83 LEU A CA 1
ATOM 625 C C . LEU A 1 83 ? 18.834 -6.895 -21.184 1.00 85.25 83 LEU A C 1
ATOM 627 O O . LEU A 1 83 ? 18.068 -6.978 -20.227 1.00 85.25 83 LEU A O 1
ATOM 631 N N . ALA A 1 84 ? 19.283 -5.718 -21.635 1.00 83.81 84 ALA A N 1
ATOM 632 C CA . ALA A 1 84 ? 18.962 -4.444 -20.986 1.00 83.81 84 ALA A CA 1
ATOM 633 C C . ALA A 1 84 ? 17.452 -4.145 -20.993 1.00 83.81 84 ALA A C 1
ATOM 635 O O . ALA A 1 84 ? 16.893 -3.751 -19.970 1.00 83.81 84 ALA A O 1
ATOM 636 N N . LEU A 1 85 ? 16.775 -4.383 -22.120 1.00 86.00 85 LEU A N 1
ATOM 637 C CA . LEU A 1 85 ? 15.325 -4.205 -22.231 1.00 86.00 85 LEU A CA 1
ATOM 638 C C . LEU A 1 85 ? 14.561 -5.199 -21.350 1.00 86.00 85 LEU A C 1
ATOM 640 O O . LEU A 1 85 ? 13.592 -4.819 -20.690 1.00 86.00 85 LEU A O 1
ATOM 644 N N . THR A 1 86 ? 15.004 -6.458 -21.302 1.00 87.81 86 THR A N 1
ATOM 645 C CA . THR A 1 86 ? 14.372 -7.474 -20.450 1.00 87.81 86 THR A CA 1
ATOM 646 C C . THR A 1 86 ? 14.534 -7.139 -18.975 1.00 87.81 86 THR A C 1
ATOM 648 O O . THR A 1 86 ? 13.571 -7.271 -18.219 1.00 87.81 86 THR A O 1
ATOM 651 N N . LEU A 1 87 ? 15.719 -6.671 -18.575 1.00 86.56 87 LEU A N 1
ATOM 652 C CA . LEU A 1 87 ? 16.003 -6.235 -17.212 1.00 86.56 87 LEU A CA 1
ATOM 653 C C . LEU A 1 87 ? 15.120 -5.048 -16.818 1.00 86.56 87 LEU A C 1
ATOM 655 O O . LEU A 1 87 ? 14.461 -5.101 -15.781 1.00 86.56 87 LEU A O 1
ATOM 659 N N . LEU A 1 88 ? 15.038 -4.016 -17.667 1.00 85.19 88 LEU A N 1
ATOM 660 C CA . LEU A 1 88 ? 14.158 -2.870 -17.431 1.00 85.19 88 LEU A CA 1
ATOM 661 C C . LEU A 1 88 ? 12.703 -3.324 -17.258 1.00 85.19 88 LEU A C 1
ATOM 663 O O . LEU A 1 88 ? 12.044 -2.946 -16.295 1.00 85.19 88 LEU A O 1
ATOM 667 N N . HIS A 1 89 ? 12.208 -4.179 -18.152 1.00 86.75 89 HIS A N 1
ATOM 668 C CA . HIS A 1 89 ? 10.839 -4.681 -18.086 1.00 86.75 89 HIS A CA 1
ATOM 669 C C . HIS A 1 89 ? 10.583 -5.609 -16.881 1.00 86.75 89 HIS A C 1
ATOM 671 O O . HIS A 1 89 ? 9.458 -5.676 -16.383 1.00 86.75 89 HIS A O 1
ATOM 677 N N . ASP A 1 90 ? 11.581 -6.357 -16.391 1.00 86.44 90 ASP A N 1
ATOM 678 C CA . ASP A 1 90 ? 11.459 -7.064 -15.105 1.00 86.44 90 ASP A CA 1
ATOM 679 C C . ASP A 1 90 ? 11.326 -6.074 -13.959 1.00 86.44 90 ASP A C 1
ATOM 681 O O . ASP A 1 90 ? 10.341 -6.140 -13.227 1.00 86.44 90 ASP A O 1
ATOM 685 N N . ARG A 1 91 ? 12.237 -5.106 -13.863 1.00 86.56 91 ARG A N 1
ATOM 686 C CA . ARG A 1 91 ? 12.253 -4.131 -12.768 1.00 86.56 91 ARG A CA 1
ATOM 687 C C . ARG A 1 91 ? 11.019 -3.234 -12.739 1.00 86.56 91 ARG A C 1
ATOM 689 O O . ARG A 1 91 ? 10.485 -3.010 -11.659 1.00 86.56 91 ARG A O 1
ATOM 696 N N . VAL A 1 92 ? 10.503 -2.798 -13.890 1.00 87.25 92 VAL A N 1
ATOM 697 C CA . VAL A 1 92 ? 9.225 -2.063 -13.967 1.00 87.25 92 VAL A CA 1
ATOM 698 C C . VAL A 1 92 ? 8.083 -2.910 -13.404 1.00 87.25 92 VAL A C 1
ATOM 700 O O . VAL A 1 92 ? 7.362 -2.448 -12.526 1.00 87.25 92 VAL A O 1
ATOM 703 N N . LYS A 1 93 ? 7.963 -4.177 -13.820 1.00 86.50 93 LYS A N 1
ATOM 704 C CA . LYS A 1 9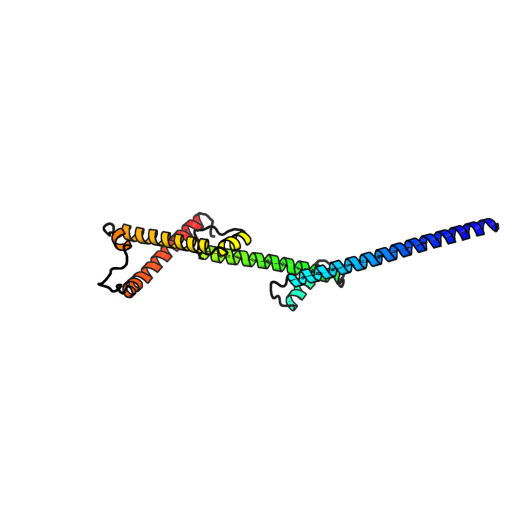3 ? 6.927 -5.080 -13.288 1.00 86.50 93 LYS A CA 1
ATOM 705 C C . LYS A 1 93 ? 7.079 -5.348 -11.790 1.00 86.50 93 LYS A C 1
ATOM 707 O O . LYS A 1 93 ? 6.078 -5.480 -11.086 1.00 86.50 93 LYS A O 1
ATOM 712 N N . GLN A 1 94 ? 8.312 -5.441 -11.292 1.00 85.06 94 GLN A N 1
ATOM 713 C CA . GLN A 1 94 ? 8.573 -5.561 -9.855 1.00 85.06 94 GLN A CA 1
ATOM 714 C C . GLN A 1 94 ? 8.142 -4.295 -9.109 1.00 85.06 94 GLN A C 1
ATOM 716 O O . GLN A 1 94 ? 7.481 -4.399 -8.081 1.00 85.06 94 GLN A O 1
ATOM 721 N N . ALA A 1 95 ? 8.453 -3.110 -9.641 1.00 85.50 95 ALA A N 1
ATOM 722 C CA . ALA A 1 95 ? 8.039 -1.839 -9.058 1.00 85.50 95 ALA A CA 1
ATOM 723 C C . ALA A 1 95 ? 6.507 -1.684 -9.038 1.00 85.50 95 ALA A C 1
ATOM 725 O O . ALA A 1 95 ? 5.952 -1.258 -8.026 1.00 85.50 95 ALA A O 1
ATOM 726 N N . GLU A 1 96 ? 5.814 -2.083 -10.108 1.00 86.81 96 GLU A N 1
ATOM 727 C CA . GLU A 1 96 ? 4.344 -2.129 -10.160 1.00 86.81 96 GLU A CA 1
ATOM 728 C C . GLU A 1 96 ? 3.779 -3.059 -9.080 1.00 86.81 96 GLU A C 1
ATOM 730 O O . GLU A 1 96 ? 2.935 -2.648 -8.285 1.00 86.81 96 GLU A O 1
ATOM 735 N N . SER A 1 97 ? 4.301 -4.286 -8.998 1.00 85.81 97 SER A N 1
ATOM 736 C CA . SER A 1 97 ? 3.873 -5.278 -8.002 1.00 85.81 97 SER A CA 1
ATOM 737 C C . SER A 1 97 ? 4.126 -4.795 -6.571 1.00 85.81 97 SER A C 1
ATOM 739 O O . SER A 1 97 ? 3.287 -4.972 -5.693 1.00 85.81 97 SER A O 1
ATOM 741 N N . PHE A 1 98 ? 5.267 -4.147 -6.329 1.00 85.06 98 PHE A N 1
ATOM 742 C CA . PHE A 1 98 ? 5.604 -3.566 -5.032 1.00 85.06 98 PHE A CA 1
ATOM 743 C C . PHE A 1 98 ? 4.679 -2.403 -4.665 1.00 85.06 98 PHE A C 1
ATOM 745 O O . PHE A 1 98 ? 4.211 -2.319 -3.533 1.00 85.06 98 PHE A O 1
ATOM 752 N N . THR A 1 99 ? 4.380 -1.529 -5.626 1.00 87.31 99 THR A N 1
ATOM 753 C CA . THR A 1 99 ? 3.445 -0.408 -5.451 1.00 87.31 99 THR A CA 1
ATOM 754 C C . THR A 1 99 ? 2.059 -0.918 -5.068 1.00 87.31 99 THR A C 1
ATOM 756 O O . THR A 1 99 ? 1.441 -0.388 -4.143 1.00 87.31 99 THR A O 1
ATOM 759 N N . GLU A 1 100 ? 1.599 -1.979 -5.731 1.00 87.62 100 GLU A N 1
ATOM 760 C CA . GLU A 1 100 ? 0.330 -2.628 -5.418 1.00 87.62 100 GLU A CA 1
ATOM 761 C C . GLU A 1 100 ? 0.350 -3.279 -4.032 1.00 87.62 100 GLU A C 1
ATOM 763 O O . GLU A 1 100 ? -0.551 -3.044 -3.232 1.00 87.62 100 GLU A O 1
ATOM 768 N N . TRP A 1 101 ? 1.424 -3.988 -3.680 1.00 85.88 101 TRP A N 1
ATOM 769 C CA . TRP A 1 101 ? 1.588 -4.562 -2.343 1.00 85.88 101 TRP A CA 1
ATOM 770 C C . TRP A 1 101 ? 1.575 -3.493 -1.238 1.00 85.88 101 TRP A C 1
ATOM 772 O O . TRP A 1 101 ? 0.909 -3.649 -0.212 1.00 85.88 101 TRP A O 1
ATOM 782 N N . CYS A 1 102 ? 2.251 -2.358 -1.452 1.00 86.44 102 CYS A N 1
ATOM 783 C CA . CYS A 1 102 ? 2.186 -1.216 -0.541 1.00 86.44 102 CYS A CA 1
ATOM 784 C C . CYS A 1 102 ? 0.764 -0.654 -0.429 1.00 86.44 102 CYS A C 1
ATOM 786 O O . CYS A 1 102 ? 0.330 -0.313 0.674 1.00 86.44 102 CYS A O 1
ATOM 788 N N . ARG A 1 103 ? 0.035 -0.558 -1.547 1.00 91.19 103 ARG A N 1
ATOM 789 C CA . ARG A 1 103 ? -1.362 -0.108 -1.572 1.00 91.19 103 ARG A CA 1
ATOM 790 C C . ARG A 1 103 ? -2.244 -1.044 -0.751 1.00 91.19 103 ARG A C 1
ATOM 792 O O . ARG A 1 103 ? -2.951 -0.568 0.131 1.00 91.19 103 ARG A O 1
ATOM 799 N N . GLU A 1 104 ? -2.176 -2.349 -0.993 1.00 87.56 104 GLU A N 1
ATOM 800 C CA . GLU A 1 104 ? -2.937 -3.361 -0.253 1.00 87.56 104 GLU A CA 1
ATOM 801 C C . GLU A 1 104 ? -2.632 -3.325 1.248 1.00 87.56 104 GLU A C 1
ATOM 803 O O . GLU A 1 104 ? -3.555 -3.304 2.065 1.00 87.56 104 GLU A O 1
ATOM 808 N N . GLY A 1 105 ? -1.351 -3.233 1.621 1.00 85.81 105 GLY A N 1
ATOM 809 C CA . GLY A 1 105 ? -0.933 -3.110 3.018 1.00 85.81 105 GLY A CA 1
ATOM 810 C C . GLY A 1 105 ? -1.485 -1.852 3.694 1.00 85.81 105 GLY A C 1
ATOM 811 O O . GLY A 1 105 ? -2.012 -1.919 4.803 1.00 85.81 105 GLY A O 1
ATOM 812 N N . LEU A 1 106 ? -1.434 -0.701 3.019 1.00 87.31 106 LEU A N 1
ATOM 813 C CA . LEU A 1 106 ? -1.997 0.550 3.535 1.00 87.31 106 LEU A CA 1
ATOM 814 C C . LEU A 1 106 ? -3.527 0.503 3.644 1.00 87.31 106 LEU A C 1
ATOM 816 O O . LEU A 1 106 ? -4.079 0.979 4.636 1.00 87.31 106 LEU A O 1
ATOM 820 N N . VAL A 1 107 ? -4.215 -0.099 2.671 1.00 87.88 107 VAL A N 1
ATOM 821 C CA . VAL A 1 107 ? -5.668 -0.327 2.738 1.00 87.88 107 VAL A CA 1
ATOM 822 C C . VAL A 1 107 ? -6.018 -1.214 3.930 1.00 87.88 107 VAL A C 1
ATOM 824 O O . VAL A 1 107 ? -6.971 -0.910 4.645 1.00 87.88 107 VAL A O 1
ATOM 827 N N . MET A 1 108 ? -5.253 -2.281 4.169 1.00 85.00 108 MET A N 1
ATOM 828 C CA . MET A 1 108 ? -5.445 -3.168 5.316 1.00 85.00 108 MET A CA 1
ATOM 829 C C . MET A 1 108 ? -5.310 -2.398 6.632 1.00 85.00 108 MET A C 1
ATOM 831 O O . MET A 1 108 ? -6.234 -2.418 7.440 1.00 85.00 108 MET A O 1
ATOM 835 N N . VAL A 1 109 ? -4.219 -1.644 6.810 1.00 84.94 109 VAL A N 1
ATOM 836 C CA . VAL A 1 109 ? -4.012 -0.802 8.001 1.00 84.94 109 VAL A CA 1
ATOM 837 C C . VAL A 1 109 ? -5.163 0.187 8.182 1.00 84.94 109 VAL A C 1
ATOM 839 O O . VAL A 1 109 ? -5.655 0.367 9.296 1.00 84.94 109 VAL A O 1
ATOM 842 N N . GLN A 1 110 ? -5.625 0.821 7.103 1.00 85.75 110 GLN A N 1
ATOM 843 C CA . GLN A 1 110 ? -6.732 1.765 7.183 1.00 85.75 110 GLN A CA 1
ATOM 844 C C . GLN A 1 110 ? -8.041 1.093 7.598 1.00 85.75 110 GLN A C 1
ATOM 846 O O . GLN A 1 110 ? -8.730 1.624 8.465 1.00 85.75 110 GLN A O 1
ATOM 851 N N . ARG A 1 111 ? -8.374 -0.063 7.018 1.00 83.25 111 ARG A N 1
ATOM 852 C CA . ARG A 1 111 ? -9.574 -0.830 7.381 1.00 83.25 111 ARG A CA 1
ATOM 853 C C . ARG A 1 111 ? -9.523 -1.306 8.830 1.00 83.25 111 ARG A C 1
ATOM 855 O O . ARG A 1 111 ? -10.535 -1.235 9.509 1.00 83.25 111 ARG A O 1
ATOM 862 N N . SER A 1 112 ? -8.353 -1.709 9.324 1.00 76.94 112 SER A N 1
ATOM 863 C CA . SER A 1 112 ? -8.184 -2.103 10.727 1.00 76.94 112 SER A CA 1
ATOM 864 C C . SER A 1 112 ? -8.337 -0.930 11.698 1.00 76.94 112 SER A C 1
ATOM 866 O O . SER A 1 112 ? -8.915 -1.088 12.765 1.00 76.94 112 SER A O 1
ATOM 868 N N . LEU A 1 113 ? -7.819 0.253 11.356 1.00 77.56 113 LEU A N 1
ATOM 869 C CA . LEU A 1 113 ? -7.882 1.421 12.244 1.00 77.56 113 LEU A CA 1
ATOM 870 C C . LEU A 1 113 ? -9.208 2.189 12.144 1.00 77.56 113 LEU A C 1
ATOM 872 O O . LEU A 1 113 ? -9.598 2.883 13.084 1.00 77.56 113 LEU A O 1
ATOM 876 N N . PHE A 1 114 ? -9.875 2.119 10.994 1.00 83.12 114 PHE A N 1
ATOM 877 C CA . PHE A 1 114 ? -11.062 2.905 10.674 1.00 83.12 114 PHE A CA 1
ATOM 878 C C . PHE A 1 114 ? -12.082 2.065 9.890 1.00 83.12 114 PHE A C 1
ATOM 880 O O . PHE A 1 114 ? -12.412 2.445 8.766 1.00 83.12 114 PHE A O 1
ATOM 887 N N . PRO A 1 115 ? -12.624 0.976 10.466 1.00 74.75 115 PRO A N 1
ATOM 888 C CA . PRO A 1 115 ? -13.491 0.029 9.751 1.00 74.75 115 PRO A CA 1
ATOM 889 C C . PRO A 1 115 ? -14.702 0.707 9.094 1.00 74.75 115 PRO A C 1
ATOM 891 O O . PRO A 1 115 ? -15.049 0.420 7.953 1.00 74.75 115 PRO A O 1
ATOM 894 N N . LEU A 1 116 ? -15.259 1.722 9.760 1.00 76.38 116 LEU A N 1
ATOM 895 C CA . LEU A 1 116 ? -16.405 2.495 9.270 1.00 76.38 116 LEU A CA 1
ATOM 896 C C . LEU A 1 116 ? -16.072 3.540 8.190 1.00 76.38 116 LEU A C 1
ATOM 898 O O . LEU A 1 116 ? -16.975 4.220 7.703 1.00 76.38 116 LEU A O 1
ATOM 902 N N . ASN A 1 117 ? -14.797 3.751 7.847 1.00 81.75 117 ASN A N 1
ATOM 903 C CA . ASN A 1 117 ? -14.405 4.736 6.838 1.00 81.75 117 ASN A CA 1
ATOM 904 C C . ASN A 1 117 ? -13.911 4.022 5.575 1.00 81.75 117 ASN A C 1
ATOM 906 O O . ASN A 1 117 ? -12.982 3.218 5.658 1.00 81.75 117 ASN A O 1
ATOM 910 N N . PRO A 1 118 ? -14.452 4.355 4.389 1.00 83.94 118 PRO A N 1
ATOM 911 C CA . PRO A 1 118 ? -13.982 3.755 3.151 1.00 83.94 118 PRO A CA 1
ATOM 912 C C . PRO A 1 118 ? -12.506 4.099 2.928 1.00 83.94 118 PRO A C 1
ATOM 914 O O . PRO A 1 118 ? -12.098 5.263 3.015 1.00 83.94 118 PRO A O 1
ATOM 917 N N . ALA A 1 119 ? -11.703 3.076 2.638 1.00 86.50 119 ALA A N 1
ATOM 918 C CA . ALA A 1 119 ? -10.312 3.264 2.256 1.00 86.50 119 ALA A CA 1
ATOM 919 C C . ALA A 1 119 ? -10.235 3.850 0.832 1.00 86.50 119 ALA A C 1
ATOM 921 O O . ALA A 1 119 ? -10.957 3.378 -0.053 1.00 86.50 119 ALA A O 1
ATOM 922 N N . PRO A 1 120 ? -9.374 4.852 0.574 1.00 89.44 120 PRO A N 1
ATOM 923 C CA . PRO A 1 120 ? -9.067 5.291 -0.777 1.00 89.44 120 PRO A CA 1
ATOM 924 C C . PRO A 1 120 ? -8.624 4.111 -1.646 1.00 89.44 120 PRO A C 1
ATOM 926 O O . PRO A 1 120 ? -7.833 3.270 -1.222 1.00 89.44 120 PRO A O 1
ATOM 929 N N . SER A 1 121 ? -9.122 4.060 -2.879 1.00 87.00 121 SER A N 1
ATOM 930 C CA . SER A 1 121 ? -8.799 2.985 -3.822 1.00 87.00 121 SER A CA 1
ATOM 931 C C . SER A 1 121 ? -7.403 3.123 -4.434 1.00 87.00 121 SER A C 1
ATOM 933 O O . SER A 1 121 ? -6.848 2.129 -4.901 1.00 87.00 121 SER A O 1
ATOM 935 N N . THR A 1 122 ? -6.816 4.324 -4.408 1.00 89.31 122 THR A N 1
ATOM 936 C CA . THR A 1 122 ? -5.518 4.639 -5.020 1.00 89.31 122 THR A CA 1
ATOM 937 C C . THR A 1 122 ? -4.424 4.855 -3.975 1.00 89.31 122 THR A C 1
ATOM 939 O O . THR A 1 122 ? -4.676 5.372 -2.885 1.00 89.31 122 THR A O 1
ATOM 942 N N . LEU A 1 123 ? -3.177 4.518 -4.327 1.00 87.38 123 LEU A N 1
ATOM 943 C CA . LEU A 1 123 ? -2.020 4.740 -3.453 1.00 87.38 123 LEU A CA 1
ATOM 944 C C . LEU A 1 123 ? -1.790 6.230 -3.155 1.00 87.38 123 LEU A C 1
ATOM 946 O O . LEU A 1 123 ? -1.485 6.597 -2.025 1.00 87.38 123 LEU A O 1
ATOM 950 N N . GLU A 1 124 ? -2.001 7.100 -4.144 1.00 89.50 124 GLU A N 1
ATOM 951 C CA . GLU A 1 124 ? -1.958 8.552 -3.948 1.00 89.50 124 GLU A CA 1
ATOM 952 C C . GLU A 1 124 ? -3.013 9.018 -2.937 1.00 89.50 124 GLU A C 1
ATOM 954 O O . GLU A 1 124 ? -2.711 9.822 -2.054 1.00 89.50 124 GLU A O 1
ATOM 959 N N . GLY A 1 125 ? -4.232 8.476 -3.021 1.00 89.44 125 GLY A N 1
ATOM 960 C CA . GLY A 1 125 ? -5.296 8.751 -2.062 1.00 89.44 125 GLY A CA 1
ATOM 961 C C . GLY A 1 125 ? -4.903 8.338 -0.645 1.00 89.44 125 GLY A C 1
ATOM 962 O O . GLY A 1 125 ? -5.082 9.121 0.287 1.00 89.44 125 GLY A O 1
ATOM 963 N N . LEU A 1 126 ? -4.296 7.156 -0.491 1.00 89.56 126 LEU A N 1
ATOM 964 C CA . LEU A 1 126 ? -3.770 6.674 0.791 1.00 89.56 126 LEU A CA 1
ATOM 965 C C . LEU A 1 126 ? -2.668 7.601 1.317 1.00 89.56 126 LEU A C 1
ATOM 967 O O . LEU A 1 126 ? -2.738 8.056 2.456 1.00 89.56 126 LEU A O 1
ATOM 971 N N . PHE A 1 127 ? -1.680 7.962 0.495 1.00 88.38 127 PHE A N 1
ATOM 972 C CA . PHE A 1 127 ? -0.627 8.882 0.922 1.00 88.38 127 PHE A CA 1
ATOM 973 C C . PHE A 1 127 ? -1.162 10.261 1.284 1.00 88.38 127 PHE A C 1
ATOM 975 O O . PHE A 1 127 ? -0.752 10.809 2.301 1.00 88.38 127 PHE A O 1
ATOM 982 N N . SER A 1 128 ? -2.091 10.818 0.510 1.00 88.75 128 SER A N 1
ATOM 983 C CA . SER A 1 128 ? -2.739 12.094 0.827 1.00 88.75 128 SER A CA 1
ATOM 984 C C . SER A 1 128 ? -3.463 12.034 2.177 1.00 88.75 128 SER A C 1
ATOM 986 O O . SER A 1 128 ? -3.314 12.937 3.006 1.00 88.75 128 SER A O 1
ATOM 988 N N . TRP A 1 129 ? -4.158 10.923 2.435 1.00 84.94 129 TRP A N 1
ATOM 989 C CA . TRP A 1 129 ? -4.858 10.660 3.688 1.00 84.94 129 TRP A CA 1
ATOM 990 C C . TRP A 1 129 ? -3.892 10.617 4.886 1.00 84.94 129 TRP A C 1
ATOM 992 O O . TRP A 1 129 ? -4.065 11.360 5.856 1.00 84.94 129 TRP A O 1
ATOM 1002 N N . TYR A 1 130 ? -2.816 9.825 4.799 1.00 84.69 130 TYR A N 1
ATOM 1003 C CA . TYR A 1 130 ? -1.822 9.685 5.874 1.00 84.69 130 TYR A CA 1
ATOM 1004 C C . TYR A 1 130 ? -0.899 10.903 6.028 1.00 84.69 130 TYR A C 1
ATOM 1006 O O . TYR A 1 130 ? -0.400 11.170 7.122 1.00 84.69 130 TYR A O 1
ATOM 1014 N N . ARG A 1 131 ? -0.682 11.679 4.961 1.00 89.94 131 ARG A N 1
ATOM 1015 C CA . ARG A 1 131 ? 0.179 12.872 4.973 1.00 89.94 131 ARG A CA 1
ATOM 1016 C C . ARG A 1 131 ? -0.357 13.970 5.887 1.00 89.94 131 ARG A C 1
ATOM 1018 O O . ARG A 1 131 ? 0.426 14.795 6.359 1.00 89.94 131 ARG A O 1
ATOM 1025 N N . ASN A 1 132 ? -1.667 14.007 6.139 1.00 85.94 132 ASN A N 1
ATOM 1026 C CA . ASN A 1 132 ? -2.278 15.016 6.993 1.00 85.94 132 ASN A CA 1
ATOM 1027 C C . ASN A 1 132 ? -2.578 14.473 8.405 1.00 85.94 132 ASN A C 1
ATOM 1029 O O . ASN A 1 132 ? -3.676 13.966 8.655 1.00 85.94 132 ASN A O 1
ATOM 1033 N N . PRO A 1 133 ? -1.687 14.678 9.396 1.00 83.19 133 PRO A N 1
ATOM 1034 C CA . PRO A 1 133 ? -1.905 14.177 10.754 1.00 83.19 133 PRO A CA 1
ATOM 1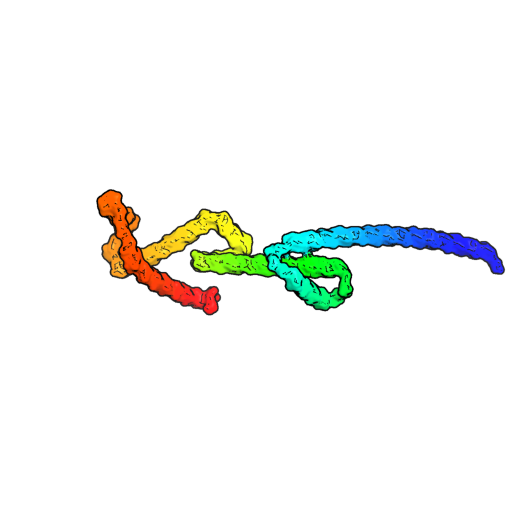035 C C . PRO A 1 133 ? -3.142 14.785 11.430 1.00 83.19 133 PRO A C 1
ATOM 1037 O O . PRO A 1 133 ? -3.665 14.217 12.388 1.00 83.19 133 PRO A O 1
ATOM 1040 N N . ARG A 1 134 ? -3.639 15.944 10.966 1.00 87.44 134 ARG A N 1
ATOM 1041 C CA . ARG A 1 134 ? -4.884 16.524 11.493 1.00 87.44 134 ARG A CA 1
ATOM 1042 C C . ARG A 1 134 ? -6.101 15.701 11.077 1.00 87.44 134 ARG A C 1
ATOM 1044 O O . ARG A 1 134 ? -6.962 15.491 11.923 1.00 87.44 134 ARG A O 1
ATOM 1051 N N . GLN A 1 135 ? -6.143 15.209 9.837 1.00 85.12 135 GLN A N 1
ATOM 1052 C CA . GLN A 1 135 ? -7.237 14.356 9.358 1.00 85.12 135 GLN A CA 1
ATOM 1053 C C . GLN A 1 135 ? -7.257 13.022 10.102 1.00 85.12 135 GLN A C 1
ATOM 1055 O O . GLN A 1 135 ? -8.303 12.630 10.611 1.00 85.12 135 GLN A O 1
ATOM 1060 N N . VAL A 1 136 ? -6.094 12.383 10.268 1.00 83.75 136 VAL A N 1
ATOM 1061 C CA . VAL A 1 136 ? -5.983 11.136 11.042 1.00 83.75 136 VAL A CA 1
ATOM 1062 C C . VAL A 1 136 ? -6.486 11.342 12.472 1.00 83.75 136 VAL A C 1
ATOM 1064 O O . VAL A 1 136 ? -7.347 10.602 12.942 1.00 83.75 136 VAL A O 1
ATOM 1067 N N . ARG A 1 137 ? -6.029 12.400 13.158 1.00 84.25 137 ARG A N 1
ATOM 1068 C CA . ARG A 1 137 ? -6.506 12.723 14.515 1.00 84.25 137 ARG A CA 1
ATOM 1069 C C . ARG A 1 137 ? -8.003 12.999 14.570 1.00 84.25 137 ARG A C 1
ATOM 1071 O O . ARG A 1 137 ? -8.647 12.607 15.538 1.00 84.25 137 ARG A O 1
ATOM 1078 N N . GLN A 1 138 ? -8.553 13.676 13.567 1.00 87.56 138 GLN A N 1
ATOM 1079 C CA . GLN A 1 138 ? -9.988 13.921 13.489 1.00 87.56 138 GLN A CA 1
ATOM 1080 C C . GLN A 1 138 ? -10.761 12.604 13.362 1.00 87.56 138 GLN A C 1
ATOM 1082 O O . GLN A 1 138 ? -11.734 12.412 14.080 1.00 87.56 138 GLN A O 1
ATOM 1087 N N . LYS A 1 139 ? -10.291 11.671 12.532 1.00 83.81 139 LYS A N 1
ATOM 1088 C CA . LYS A 1 139 ? -10.929 10.362 12.354 1.00 83.81 139 LYS A CA 1
ATOM 1089 C C . LYS A 1 139 ? -10.845 9.491 13.600 1.00 83.81 139 LYS A C 1
ATOM 1091 O O . LYS A 1 139 ? -11.845 8.906 13.998 1.00 83.81 139 LYS A O 1
ATOM 1096 N N . VAL A 1 140 ? -9.696 9.480 14.276 1.00 83.25 140 VAL A N 1
ATOM 1097 C CA . VAL A 1 140 ? -9.561 8.823 15.587 1.00 83.25 140 VAL A CA 1
ATOM 1098 C C . VAL A 1 140 ? -10.531 9.445 16.593 1.00 83.25 140 VAL A C 1
ATOM 1100 O O . VAL A 1 140 ? -11.209 8.730 17.322 1.00 83.25 140 VAL A O 1
ATOM 1103 N N . ARG A 1 141 ? -10.653 10.777 16.611 1.00 85.00 141 ARG A N 1
ATOM 1104 C CA . ARG A 1 141 ? -11.606 11.472 17.482 1.00 85.00 141 ARG A CA 1
ATOM 1105 C C . ARG A 1 141 ? -13.056 11.104 17.165 1.00 85.00 141 ARG A C 1
ATOM 1107 O O . ARG A 1 141 ? -13.820 10.907 18.100 1.00 85.00 141 ARG A O 1
ATOM 1114 N N . GLU A 1 142 ? -13.431 11.016 15.892 1.00 85.44 142 GLU A N 1
ATOM 1115 C CA . GLU A 1 142 ? -14.765 10.570 15.468 1.00 85.44 142 GLU A CA 1
ATOM 1116 C C . GLU A 1 142 ? -15.054 9.150 15.976 1.00 85.44 142 GLU A C 1
ATOM 1118 O O . GLU A 1 142 ? -16.100 8.932 16.582 1.00 85.44 142 GLU A O 1
ATOM 1123 N N . GLN A 1 143 ? -14.100 8.220 15.845 1.00 82.75 143 GLN A N 1
ATOM 1124 C CA . GLN A 1 143 ? -14.243 6.858 16.378 1.00 82.75 143 GLN A CA 1
ATOM 1125 C C . GLN A 1 143 ? -14.383 6.834 17.904 1.00 82.75 143 GLN A C 1
ATOM 1127 O O . GLN A 1 143 ? -15.270 6.172 18.433 1.00 82.75 143 GLN A O 1
ATOM 1132 N N . LEU A 1 144 ? -13.569 7.612 18.625 1.00 83.38 144 LEU A N 1
ATOM 1133 C CA . LEU A 1 144 ? -13.670 7.723 20.085 1.00 83.38 144 LEU A CA 1
ATOM 1134 C C . LEU A 1 144 ? -15.014 8.309 20.532 1.00 83.38 144 LEU A C 1
ATOM 1136 O O . LEU A 1 144 ? -15.587 7.847 21.516 1.00 83.38 144 LEU A O 1
ATOM 1140 N N . ILE A 1 145 ? -15.522 9.321 19.822 1.00 85.44 145 ILE A N 1
ATOM 1141 C CA . ILE A 1 145 ? -16.838 9.907 20.101 1.00 85.44 145 ILE A CA 1
ATOM 1142 C C . ILE A 1 145 ? -17.932 8.869 19.858 1.00 85.44 145 ILE A C 1
ATOM 1144 O O . ILE A 1 145 ? -18.790 8.702 20.718 1.00 85.44 145 ILE A O 1
ATOM 1148 N N . ASN A 1 146 ? -17.891 8.150 18.736 1.00 82.56 146 ASN A N 1
ATOM 1149 C CA . ASN A 1 146 ? -18.874 7.113 18.427 1.00 82.56 146 ASN A CA 1
ATOM 1150 C C . ASN A 1 146 ? -18.849 5.986 19.467 1.00 82.56 146 ASN A C 1
ATOM 1152 O O . ASN A 1 146 ? -19.900 5.622 19.989 1.00 82.56 146 ASN A O 1
ATOM 1156 N N . GLY A 1 147 ? -17.660 5.511 19.853 1.00 82.94 147 GLY A N 1
ATOM 1157 C CA . GLY A 1 147 ? -17.504 4.533 20.930 1.00 82.94 147 GLY A CA 1
ATOM 1158 C C . GLY A 1 147 ? -18.068 5.037 22.263 1.00 82.94 147 GLY A C 1
ATOM 1159 O O . GLY A 1 147 ? -18.786 4.312 22.950 1.00 82.94 147 GLY A O 1
ATOM 1160 N N . ALA A 1 148 ? -17.832 6.308 22.605 1.00 86.31 148 ALA A N 1
ATOM 1161 C CA . ALA A 1 148 ? -18.408 6.922 23.800 1.00 86.31 148 ALA A CA 1
ATOM 1162 C C . ALA A 1 148 ? -19.940 7.041 23.724 1.00 86.31 148 ALA A C 1
ATOM 1164 O O . ALA A 1 148 ? -20.611 6.798 24.725 1.00 86.31 148 ALA A O 1
ATOM 1165 N N . ILE A 1 149 ? -20.504 7.385 22.561 1.00 86.75 149 ILE A N 1
ATOM 1166 C CA . ILE A 1 149 ? -21.958 7.440 22.348 1.00 86.75 149 ILE A CA 1
ATOM 1167 C C . ILE A 1 149 ? -22.575 6.064 22.583 1.00 86.75 149 ILE A C 1
ATOM 1169 O O . ILE A 1 149 ? -23.530 5.964 23.349 1.00 86.75 149 ILE A O 1
ATOM 1173 N N . VAL A 1 150 ? -22.019 5.014 21.973 1.00 84.00 150 VAL A N 1
ATOM 1174 C CA . VAL A 1 150 ? -22.512 3.639 22.135 1.00 84.00 150 VAL A CA 1
ATOM 1175 C C . VAL A 1 150 ? -22.430 3.213 23.600 1.00 84.00 150 VAL A C 1
ATOM 1177 O O . VAL A 1 150 ? -23.434 2.788 24.169 1.00 84.00 150 VAL A O 1
ATOM 1180 N N . ALA A 1 151 ? -21.283 3.416 24.254 1.00 86.00 151 ALA A N 1
ATOM 1181 C CA . ALA A 1 151 ? -21.110 3.076 25.665 1.00 86.00 151 ALA A CA 1
ATOM 1182 C C . ALA A 1 151 ? -22.119 3.807 26.571 1.00 86.00 151 ALA A C 1
ATOM 1184 O O . ALA A 1 151 ? -22.761 3.194 27.425 1.00 86.00 151 ALA A O 1
ATOM 1185 N N . LEU A 1 152 ? -22.308 5.115 26.369 1.00 88.06 152 LEU A N 1
ATOM 1186 C CA . LEU A 1 152 ? -23.272 5.902 27.138 1.00 88.06 152 LEU A CA 1
ATOM 1187 C C . LEU A 1 152 ? -24.723 5.512 26.832 1.00 88.06 152 LEU A C 1
ATOM 1189 O O . LEU A 1 152 ? -25.549 5.539 27.743 1.00 88.06 152 LEU A O 1
ATOM 1193 N N . ALA A 1 153 ? -25.039 5.125 25.595 1.00 87.56 153 ALA A N 1
ATOM 1194 C CA . ALA A 1 153 ? -26.356 4.622 25.220 1.00 87.56 153 ALA A CA 1
ATOM 1195 C C . ALA A 1 153 ? -26.672 3.296 25.928 1.00 87.56 153 ALA A C 1
ATOM 1197 O O . ALA A 1 153 ? -27.751 3.169 26.508 1.00 87.56 153 ALA A O 1
ATOM 1198 N N . PHE A 1 154 ? -25.718 2.359 25.981 1.00 85.50 154 PHE A N 1
ATOM 1199 C CA . PHE A 1 154 ? -25.846 1.121 26.760 1.00 85.50 154 PHE A CA 1
ATOM 1200 C C . PHE A 1 154 ? -26.073 1.406 28.246 1.00 85.50 154 PHE A C 1
ATOM 1202 O O . PHE A 1 154 ? -27.019 0.895 28.847 1.00 85.50 154 PHE A O 1
ATOM 1209 N N . VAL A 1 155 ? -25.262 2.287 28.840 1.00 89.12 155 VAL A N 1
ATOM 1210 C CA . VAL A 1 155 ? -25.446 2.699 30.240 1.00 89.12 155 VAL A CA 1
ATOM 1211 C C . VAL A 1 155 ? -26.828 3.318 30.448 1.00 89.12 155 VAL A C 1
ATOM 1213 O O . VAL A 1 155 ? -27.492 3.009 31.432 1.00 89.12 155 VAL A O 1
ATOM 1216 N N . ARG A 1 156 ? -27.299 4.163 29.525 1.00 89.62 156 ARG A N 1
ATOM 1217 C CA . ARG A 1 156 ? -28.626 4.785 29.608 1.00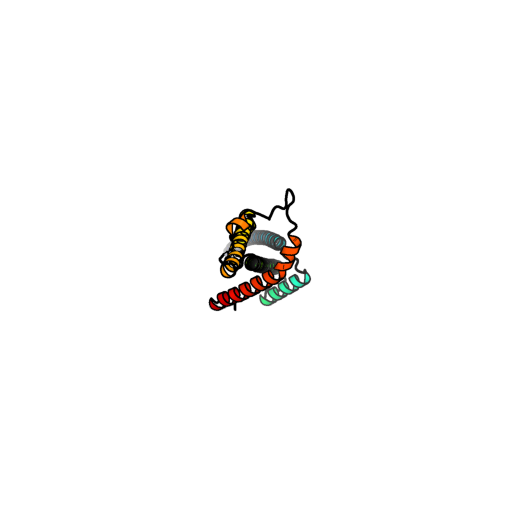 89.62 156 ARG A CA 1
ATOM 1218 C C . ARG A 1 156 ? -29.754 3.758 29.521 1.00 89.62 156 ARG A C 1
ATOM 1220 O O . ARG A 1 156 ? -30.744 3.915 30.231 1.00 89.62 156 ARG A O 1
ATOM 1227 N N . ALA A 1 157 ? -29.604 2.735 28.679 1.00 90.31 157 ALA A N 1
ATOM 1228 C CA . ALA A 1 157 ? -30.585 1.668 28.508 1.00 90.31 157 ALA A CA 1
ATOM 1229 C C . ALA A 1 157 ? -30.747 0.828 29.785 1.00 90.31 157 ALA A C 1
ATOM 1231 O O . ALA A 1 157 ? -31.869 0.508 30.170 1.00 90.31 157 ALA A O 1
ATOM 1232 N N . HIS A 1 158 ? -29.645 0.528 30.478 1.00 90.00 158 HIS A N 1
ATOM 1233 C CA . HIS A 1 158 ? -29.671 -0.259 31.717 1.00 90.00 158 HIS A CA 1
ATOM 1234 C C . HIS A 1 158 ? -29.896 0.581 32.984 1.00 90.00 158 HIS A C 1
ATOM 1236 O O . HIS A 1 158 ? -30.439 0.083 33.969 1.00 90.00 158 HIS A O 1
ATOM 1242 N N . CYS A 1 159 ? -29.522 1.861 32.962 1.00 92.94 159 CYS A N 1
ATOM 1243 C CA . CYS A 1 159 ? -29.617 2.786 34.090 1.00 92.94 159 CYS A CA 1
ATOM 1244 C C . CYS A 1 159 ? -30.340 4.086 33.672 1.00 92.94 159 CYS A C 1
ATOM 1246 O O . CYS A 1 159 ? -29.725 5.159 33.629 1.00 92.94 159 CYS A O 1
ATOM 1248 N N . PRO A 1 160 ? -31.663 4.051 33.412 1.00 92.38 160 PRO A N 1
ATOM 1249 C CA . PRO A 1 160 ? -32.411 5.185 32.852 1.00 92.38 160 PRO A CA 1
ATOM 1250 C C . PRO A 1 160 ? -32.560 6.378 33.807 1.00 92.38 160 PRO A C 1
ATOM 1252 O O . PRO A 1 160 ? -32.965 7.462 33.391 1.00 92.38 160 PRO A O 1
ATOM 1255 N N . ASN A 1 161 ? -32.206 6.225 35.082 1.00 94.12 161 ASN A N 1
ATOM 1256 C CA . ASN A 1 161 ? -32.212 7.316 36.060 1.00 94.12 161 ASN A 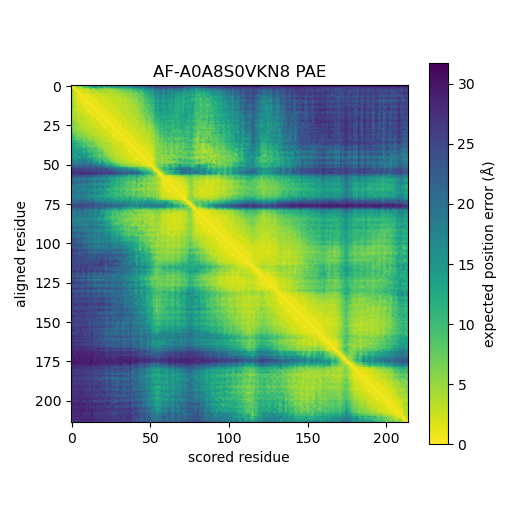CA 1
ATOM 1257 C C . ASN A 1 161 ? -30.821 7.933 36.273 1.00 94.12 161 ASN A C 1
ATOM 1259 O O . ASN A 1 161 ? -30.687 8.889 37.033 1.00 94.12 161 ASN A O 1
ATOM 1263 N N . LEU A 1 162 ? -29.780 7.410 35.615 1.00 91.19 162 LEU A N 1
ATOM 1264 C CA . LEU A 1 162 ? -28.425 7.935 35.743 1.00 91.19 162 LEU A CA 1
ATOM 1265 C C . LEU A 1 162 ? -28.290 9.277 35.011 1.00 91.19 162 LEU A C 1
ATOM 1267 O O . LEU A 1 162 ? -28.566 9.372 33.812 1.00 91.19 162 LEU A O 1
ATOM 1271 N N . ASP A 1 163 ? -27.828 10.303 35.727 1.00 89.12 163 ASP A N 1
ATOM 1272 C CA . ASP A 1 163 ? -27.508 11.616 35.162 1.00 89.12 163 ASP A CA 1
ATOM 1273 C C . ASP A 1 163 ? -26.144 11.574 34.453 1.00 89.12 163 ASP A C 1
ATOM 1275 O O . ASP A 1 163 ? -25.086 11.789 35.051 1.00 89.12 163 ASP A O 1
ATOM 1279 N N . ILE A 1 164 ? -26.179 11.291 33.151 1.00 87.44 164 ILE A N 1
ATOM 1280 C CA . ILE A 1 164 ? -24.987 11.240 32.294 1.00 87.44 164 ILE A CA 1
ATOM 1281 C C . ILE A 1 164 ? -24.292 12.607 32.229 1.00 87.44 164 ILE A C 1
ATOM 1283 O O . ILE A 1 164 ? -23.063 12.671 32.227 1.00 87.44 164 ILE A O 1
ATOM 1287 N N . ALA A 1 165 ? -25.049 13.710 32.246 1.00 87.12 165 ALA A N 1
ATOM 1288 C CA . ALA A 1 165 ? -24.477 15.050 32.162 1.00 87.12 165 ALA A CA 1
ATOM 1289 C C . ALA A 1 165 ? -23.612 15.369 33.386 1.00 87.12 165 ALA A C 1
ATOM 1291 O O . ALA A 1 165 ? -22.587 16.038 33.254 1.00 87.12 165 ALA A O 1
ATOM 1292 N N . LYS A 1 166 ? -23.981 14.864 34.568 1.00 84.94 166 LYS A N 1
ATOM 1293 C CA . LYS A 1 166 ? -23.153 14.966 35.777 1.00 84.94 166 LYS A CA 1
ATOM 1294 C C . LYS A 1 166 ? -21.843 14.184 35.652 1.00 84.94 166 LYS A C 1
ATOM 1296 O O . LYS A 1 166 ? -20.810 14.702 36.064 1.00 84.94 166 LYS A O 1
ATOM 1301 N N . ILE A 1 167 ? -21.865 12.992 35.053 1.00 81.31 167 ILE A N 1
ATOM 1302 C CA . ILE A 1 167 ? -20.666 12.160 34.829 1.00 81.31 167 ILE A CA 1
ATOM 1303 C C . ILE A 1 167 ? -19.699 12.850 33.855 1.00 81.31 167 ILE A C 1
ATOM 1305 O O . ILE A 1 167 ? -18.489 12.858 34.073 1.00 81.31 167 ILE A O 1
ATOM 1309 N N . CYS A 1 168 ? -20.222 13.508 32.816 1.00 78.69 168 CYS A N 1
ATOM 1310 C CA . CYS A 1 168 ? -19.407 14.219 31.827 1.00 78.69 168 CYS A CA 1
ATOM 1311 C C . CYS A 1 168 ? -18.672 15.455 32.377 1.00 78.69 168 CYS A C 1
ATOM 1313 O O . CYS A 1 168 ? -17.763 15.952 31.714 1.00 78.69 168 CYS A O 1
ATOM 1315 N N . ARG A 1 169 ? -19.022 15.964 33.570 1.00 82.12 169 ARG A N 1
ATOM 1316 C CA . ARG A 1 169 ? -18.351 17.135 34.178 1.00 82.12 169 ARG A CA 1
ATOM 1317 C C . ARG A 1 169 ? -16.953 16.833 34.726 1.00 82.12 169 ARG A C 1
ATOM 1319 O O . ARG A 1 169 ? -16.264 17.761 35.140 1.00 82.12 169 ARG A O 1
ATOM 1326 N N . GLY A 1 170 ? -16.518 15.576 34.696 1.00 71.44 170 GLY A N 1
ATOM 1327 C CA . GLY A 1 170 ? -15.156 15.171 35.027 1.00 71.44 170 GLY A CA 1
ATOM 1328 C C . GLY A 1 170 ? -15.097 14.117 36.125 1.00 71.44 170 GLY A C 1
ATOM 1329 O O . GLY A 1 170 ? -16.114 13.680 36.660 1.00 71.44 170 GLY A O 1
ATOM 1330 N N . LEU A 1 171 ? -13.872 13.695 36.445 1.00 71.56 171 LEU A N 1
ATOM 1331 C CA . LEU A 1 171 ? -13.632 12.717 37.501 1.00 71.56 171 LEU A CA 1
ATOM 1332 C C . LEU A 1 171 ? -14.153 13.242 38.845 1.00 71.56 171 LEU A C 1
ATOM 1334 O O . LEU A 1 171 ? -14.003 14.436 39.120 1.00 71.56 171 LEU A O 1
ATOM 1338 N N . PRO A 1 172 ? -14.710 12.371 39.703 1.00 68.50 172 PRO A N 1
ATOM 1339 C CA . PRO A 1 172 ? -15.046 12.765 41.060 1.00 68.50 172 PRO A CA 1
ATOM 1340 C C . PRO A 1 172 ? -13.783 13.299 41.746 1.00 68.50 172 PRO A C 1
ATOM 1342 O O . PRO A 1 172 ? -12.780 12.596 41.887 1.00 68.50 172 PRO A O 1
ATOM 1345 N N . LEU A 1 173 ? -13.815 14.573 42.130 1.00 72.00 173 LEU A N 1
ATOM 1346 C CA . LEU A 1 173 ? -12.763 15.186 42.930 1.00 72.00 173 LEU A CA 1
ATOM 1347 C C . LEU A 1 173 ? -12.962 14.755 44.383 1.00 72.00 173 LEU A C 1
ATOM 1349 O O . LEU A 1 173 ? -14.071 14.847 44.915 1.00 72.00 173 LEU A O 1
ATOM 1353 N N . ARG A 1 174 ? -11.897 14.274 45.029 1.00 62.12 174 ARG A N 1
ATOM 1354 C CA . ARG A 1 174 ? -11.902 13.954 46.461 1.00 62.12 174 ARG A CA 1
ATOM 1355 C C . ARG A 1 174 ? -11.009 14.984 47.158 1.00 62.12 174 ARG A C 1
ATOM 1357 O O . ARG A 1 174 ? -9.833 14.734 47.396 1.00 62.12 174 ARG A O 1
ATOM 1364 N N . GLY A 1 175 ? -11.560 16.175 47.402 1.00 69.38 175 GLY A N 1
ATOM 1365 C CA . GLY A 1 175 ? -10.776 17.358 47.791 1.00 69.38 175 GLY A CA 1
ATOM 1366 C C . GLY A 1 175 ? -9.948 17.894 46.616 1.00 69.38 175 GLY A C 1
ATOM 1367 O O . GLY A 1 175 ? -10.429 17.892 45.485 1.00 69.38 175 GLY A O 1
ATOM 1368 N N . ASP A 1 176 ? -8.696 18.288 46.870 1.00 62.38 176 ASP A N 1
ATOM 1369 C CA . ASP A 1 176 ? -7.772 18.818 45.847 1.00 62.38 176 ASP A CA 1
ATOM 1370 C C . ASP A 1 176 ? -7.091 17.730 44.994 1.00 62.38 176 ASP A C 1
ATOM 1372 O O . ASP A 1 176 ? -6.331 18.028 44.072 1.00 62.38 176 ASP A O 1
ATOM 1376 N N . GLN A 1 177 ? -7.344 16.449 45.282 1.00 65.44 177 GLN A N 1
ATOM 1377 C CA . GLN A 1 177 ? -6.721 15.328 44.579 1.00 65.44 177 GLN A CA 1
ATOM 1378 C C . GLN A 1 177 ? -7.705 14.637 43.632 1.00 65.44 177 GLN A C 1
ATOM 1380 O O . GLN A 1 177 ? -8.869 14.377 43.959 1.00 65.44 177 GLN A O 1
ATOM 1385 N N . ARG A 1 178 ? -7.213 14.297 42.433 1.00 72.00 178 ARG A N 1
ATOM 1386 C CA . ARG A 1 178 ? -7.935 13.433 41.492 1.00 72.00 178 ARG A CA 1
ATOM 1387 C C . ARG A 1 178 ? -8.132 12.068 42.147 1.00 72.00 178 ARG A C 1
ATOM 1389 O O . ARG A 1 178 ? -7.157 11.462 42.588 1.00 72.00 178 ARG A O 1
ATOM 1396 N N . ALA A 1 179 ? -9.374 11.586 42.202 1.00 78.19 179 ALA A N 1
ATOM 1397 C CA . ALA A 1 179 ? -9.647 10.241 42.692 1.00 78.19 179 ALA A CA 1
ATOM 1398 C C . ALA A 1 179 ? -8.845 9.207 41.885 1.00 78.19 179 ALA A C 1
ATOM 1400 O O . ALA A 1 179 ? -8.745 9.300 40.658 1.00 78.19 179 ALA A O 1
ATOM 1401 N N . ASN A 1 180 ? -8.268 8.224 42.577 1.00 83.81 180 ASN A N 1
ATOM 1402 C CA . ASN A 1 180 ? -7.613 7.099 41.924 1.00 83.81 180 ASN A CA 1
ATOM 1403 C C . ASN A 1 180 ? -8.672 6.255 41.198 1.00 83.81 180 ASN A C 1
ATOM 1405 O O . ASN A 1 180 ? -9.534 5.656 41.837 1.00 83.81 180 ASN A O 1
ATOM 1409 N N . MET A 1 181 ? -8.591 6.214 39.870 1.00 86.38 181 MET A N 1
ATOM 1410 C CA . MET A 1 181 ? -9.538 5.495 39.016 1.00 86.38 181 MET A CA 1
ATOM 1411 C C . MET A 1 181 ? -9.090 4.078 38.656 1.00 86.38 181 MET A C 1
ATOM 1413 O O . MET A 1 181 ? -9.863 3.356 38.034 1.00 86.38 181 MET A O 1
ATOM 1417 N N . GLN A 1 182 ? -7.880 3.656 39.038 1.00 86.62 182 GLN A N 1
ATOM 1418 C CA . GLN A 1 182 ? -7.296 2.407 38.544 1.00 86.62 182 GLN A CA 1
ATOM 1419 C C . GLN A 1 182 ? -8.180 1.189 38.842 1.00 86.62 182 GLN A C 1
ATOM 1421 O O . GLN A 1 182 ? -8.506 0.439 37.931 1.00 86.62 182 GLN A O 1
ATOM 1426 N N . GLY A 1 183 ? -8.678 1.062 40.078 1.00 88.12 183 GLY A N 1
ATOM 1427 C CA . GLY A 1 183 ? -9.579 -0.037 40.444 1.00 88.12 183 GLY A CA 1
ATOM 1428 C C . GLY A 1 183 ? -10.912 -0.018 39.685 1.00 88.12 183 GLY A C 1
ATOM 1429 O O . GLY A 1 183 ? -11.469 -1.074 39.399 1.00 88.12 183 GLY A O 1
ATOM 1430 N N . HIS A 1 184 ? -11.406 1.165 39.304 1.00 87.00 184 HIS A N 1
ATOM 1431 C CA . HIS A 1 184 ? -12.598 1.280 38.463 1.00 87.00 184 HIS A CA 1
ATOM 1432 C C . HIS A 1 184 ? -12.309 0.857 37.021 1.00 87.00 184 HIS A C 1
ATOM 1434 O O . HIS A 1 184 ? -13.122 0.152 36.435 1.00 87.00 184 HIS A O 1
ATOM 1440 N N . TYR A 1 185 ? -11.155 1.242 36.467 1.00 86.38 185 TYR A N 1
ATOM 1441 C CA . TYR A 1 185 ? -10.731 0.812 35.133 1.00 86.38 185 TYR A CA 1
ATOM 1442 C C . TYR A 1 185 ? -10.525 -0.700 35.058 1.00 86.38 185 TYR A C 1
ATOM 1444 O O . TYR A 1 185 ? -10.990 -1.330 34.112 1.00 86.38 185 TYR A O 1
ATOM 1452 N N . ASP A 1 186 ? -9.891 -1.291 36.069 1.00 90.56 186 ASP A N 1
ATOM 1453 C CA . ASP A 1 186 ? -9.655 -2.734 36.109 1.00 90.56 186 ASP A CA 1
ATOM 1454 C C . ASP A 1 186 ? -10.972 -3.517 36.210 1.00 90.56 186 ASP A C 1
ATOM 1456 O O . ASP A 1 186 ? -11.139 -4.525 35.525 1.00 90.56 186 ASP A O 1
ATOM 1460 N N . ALA A 1 187 ? -11.945 -3.015 36.978 1.00 90.00 187 ALA A N 1
ATOM 1461 C CA . ALA A 1 187 ? -13.262 -3.639 37.108 1.00 90.00 187 ALA A CA 1
ATOM 1462 C C . ALA A 1 187 ? -14.083 -3.632 35.805 1.00 90.00 187 ALA A C 1
ATOM 1464 O O . ALA A 1 187 ? -14.880 -4.543 35.586 1.00 90.00 187 ALA A O 1
ATOM 1465 N N . VAL A 1 188 ? -13.907 -2.622 34.944 1.00 88.88 188 VAL A N 1
ATOM 1466 C CA . VAL A 1 188 ? -14.682 -2.490 33.694 1.00 88.88 188 VAL A CA 1
ATOM 1467 C C . VAL A 1 188 ? -13.939 -2.968 32.452 1.00 88.88 188 VAL A C 1
ATOM 1469 O O . VAL A 1 188 ? -14.562 -3.077 31.402 1.00 88.88 188 VAL A O 1
ATOM 1472 N N . ARG A 1 189 ? -12.640 -3.282 32.548 1.00 88.19 189 ARG A N 1
ATOM 1473 C CA . ARG A 1 189 ? -11.824 -3.699 31.397 1.00 88.19 189 ARG A CA 1
ATOM 1474 C C . ARG A 1 189 ? -12.411 -4.913 30.681 1.00 88.19 189 ARG A C 1
ATOM 1476 O O . ARG A 1 189 ? -12.695 -4.830 29.495 1.00 88.19 189 ARG A O 1
ATOM 1483 N N . ARG A 1 190 ? -12.621 -6.015 31.406 1.00 87.88 190 ARG A N 1
ATOM 1484 C CA . ARG A 1 190 ? -13.135 -7.259 30.819 1.00 87.88 190 ARG A CA 1
ATOM 1485 C C . ARG A 1 190 ? -14.561 -7.102 30.263 1.00 87.88 190 ARG A C 1
ATOM 1487 O O . ARG A 1 190 ? -14.762 -7.449 29.109 1.00 87.88 190 ARG A O 1
ATOM 1494 N N . PRO A 1 191 ? -15.518 -6.486 30.988 1.00 87.50 191 PRO A N 1
ATOM 1495 C CA . PRO A 1 191 ? -16.816 -6.151 30.401 1.00 87.50 191 PRO A CA 1
ATOM 1496 C C . PRO A 1 191 ? -16.729 -5.276 29.144 1.00 87.50 191 PRO A C 1
ATOM 1498 O O . PRO A 1 191 ? -17.519 -5.455 28.225 1.00 87.50 191 PRO A O 1
ATOM 1501 N N . ALA A 1 192 ? -15.792 -4.323 29.086 1.00 82.44 192 ALA A N 1
ATOM 1502 C CA . ALA A 1 192 ? -15.606 -3.493 27.899 1.00 82.44 192 ALA A CA 1
ATOM 1503 C C . ALA A 1 192 ? -15.094 -4.310 26.703 1.00 82.44 192 ALA A C 1
ATOM 1505 O O . ALA A 1 192 ? -15.569 -4.098 25.593 1.00 82.44 192 ALA A O 1
ATOM 1506 N N . GLU A 1 193 ? -14.175 -5.253 26.928 1.00 84.06 193 GLU A N 1
ATOM 1507 C CA . GLU A 1 193 ? -13.718 -6.202 25.903 1.00 84.06 193 GLU A CA 1
ATOM 1508 C C . GLU A 1 193 ? -14.875 -7.076 25.397 1.00 84.06 193 GLU A C 1
ATOM 1510 O O . GLU A 1 193 ? -15.049 -7.194 24.189 1.00 84.06 193 GLU A O 1
ATOM 1515 N N . ASP A 1 194 ? -15.715 -7.606 26.293 1.00 84.38 194 ASP A N 1
ATOM 1516 C CA . ASP A 1 194 ? -16.880 -8.422 25.919 1.00 84.38 194 ASP A CA 1
ATOM 1517 C C . ASP A 1 194 ? -17.901 -7.618 25.086 1.00 84.38 194 ASP A C 1
ATOM 1519 O O . ASP A 1 194 ? -18.451 -8.122 24.107 1.00 84.38 194 ASP A O 1
ATOM 1523 N N . VAL A 1 195 ? -18.135 -6.346 25.440 1.00 79.31 195 VAL A N 1
ATOM 1524 C CA . VAL A 1 195 ? -19.011 -5.442 24.673 1.00 79.31 195 VAL A CA 1
ATOM 1525 C C . VAL A 1 195 ? -18.425 -5.136 23.298 1.00 79.31 195 VAL A C 1
ATOM 1527 O O . VAL A 1 195 ? -19.161 -5.160 22.316 1.00 79.31 195 VAL A O 1
ATOM 1530 N N . ILE A 1 196 ? -17.121 -4.851 23.212 1.00 79.75 196 ILE A N 1
ATOM 1531 C CA . ILE A 1 196 ? -16.448 -4.618 21.928 1.00 79.75 196 ILE A CA 1
ATOM 1532 C C . ILE A 1 196 ? -16.559 -5.866 21.056 1.00 79.75 196 ILE A C 1
ATOM 1534 O O . ILE A 1 196 ? -17.007 -5.756 19.923 1.00 79.75 196 ILE A O 1
ATOM 1538 N N . TRP A 1 197 ? -16.249 -7.042 21.600 1.00 85.31 197 TRP A N 1
ATOM 1539 C CA . TRP A 1 197 ? -16.329 -8.301 20.866 1.00 85.31 197 TRP A CA 1
ATOM 1540 C C . TRP A 1 197 ? -17.742 -8.579 20.336 1.00 85.31 197 TRP A C 1
ATOM 1542 O O . TRP A 1 197 ? -17.910 -8.983 19.187 1.00 85.31 197 TRP A O 1
ATOM 1552 N N . GLN A 1 198 ? -18.773 -8.319 21.145 1.00 79.81 198 GLN A N 1
ATOM 1553 C CA . GLN A 1 198 ? -20.164 -8.468 20.721 1.00 79.81 198 GLN A CA 1
ATOM 1554 C C . GLN A 1 198 ? -20.526 -7.487 19.595 1.00 79.81 198 GLN A C 1
ATOM 1556 O O . GLN A 1 198 ? -21.179 -7.878 18.630 1.00 79.81 198 GLN A O 1
ATOM 1561 N N . LEU A 1 199 ? -20.091 -6.227 19.695 1.00 78.12 199 LEU A N 1
ATOM 1562 C CA . LEU A 1 199 ? -20.328 -5.214 18.663 1.00 78.12 199 LEU A CA 1
ATOM 1563 C C . LEU A 1 199 ? -19.588 -5.535 17.363 1.00 78.12 199 LEU A C 1
ATOM 1565 O O . LEU A 1 199 ? -20.175 -5.402 16.295 1.00 78.12 199 LEU A O 1
ATOM 1569 N N . GLU A 1 200 ? -18.337 -5.988 17.448 1.00 81.56 200 GLU A N 1
ATOM 1570 C CA . GLU A 1 200 ? -17.553 -6.453 16.299 1.00 81.56 200 GLU A CA 1
ATOM 1571 C C . GLU A 1 200 ? -18.244 -7.639 15.621 1.00 81.56 200 GLU A C 1
ATOM 1573 O O . GLU A 1 200 ? -18.382 -7.663 14.401 1.00 81.56 200 GLU A O 1
ATOM 1578 N N . TRP A 1 201 ? -18.753 -8.593 16.407 1.00 83.88 201 TRP A N 1
ATOM 1579 C CA . TRP A 1 201 ? -19.509 -9.721 15.872 1.00 83.88 201 TRP A CA 1
ATOM 1580 C C . TRP A 1 201 ? -20.786 -9.266 15.152 1.00 83.88 201 TRP A C 1
ATOM 1582 O O . TRP A 1 201 ? -21.074 -9.746 14.056 1.00 83.88 201 TRP A O 1
ATOM 1592 N N . GLU A 1 202 ? -21.546 -8.332 15.729 1.00 79.50 202 GLU A N 1
ATOM 1593 C CA . GLU A 1 202 ? -22.749 -7.771 15.098 1.00 79.50 202 GLU A CA 1
ATOM 1594 C C . GLU A 1 202 ? -22.418 -6.980 13.822 1.00 79.50 202 GLU A C 1
ATOM 1596 O O . GLU A 1 202 ? -23.117 -7.113 12.813 1.00 79.50 202 GLU A O 1
ATOM 1601 N N . GLU A 1 203 ? -21.340 -6.195 13.836 1.00 77.38 203 GLU A N 1
ATOM 1602 C CA . GLU A 1 203 ? -20.845 -5.449 12.677 1.00 77.38 203 GLU A CA 1
ATOM 1603 C C . GLU A 1 203 ? -20.435 -6.396 11.542 1.00 77.38 203 GLU A C 1
ATOM 1605 O O . GLU A 1 203 ? -20.870 -6.211 10.402 1.00 77.38 203 GLU A O 1
ATOM 1610 N N . ASP A 1 204 ? -19.702 -7.465 11.856 1.00 79.25 204 ASP A N 1
ATOM 1611 C CA . ASP A 1 204 ? -19.322 -8.507 10.902 1.00 79.25 204 ASP A CA 1
ATOM 1612 C C . ASP A 1 204 ? -20.548 -9.150 10.243 1.00 79.25 204 ASP A C 1
ATOM 1614 O O . ASP A 1 204 ? -20.554 -9.373 9.029 1.00 79.25 204 ASP A O 1
ATOM 1618 N N . GLN A 1 205 ? -21.617 -9.422 11.003 1.00 81.88 205 GLN A N 1
ATOM 1619 C CA . GLN A 1 205 ? -22.860 -9.948 10.425 1.00 81.88 205 GLN A CA 1
ATOM 1620 C C . GLN A 1 205 ? -23.487 -8.963 9.431 1.00 81.88 205 GLN A C 1
ATOM 1622 O O . GLN A 1 205 ? -23.952 -9.368 8.362 1.00 81.88 205 GLN A O 1
ATOM 1627 N N . VAL A 1 206 ? -23.485 -7.664 9.748 1.00 77.19 206 VAL A N 1
ATOM 1628 C CA . VAL A 1 206 ? -24.023 -6.621 8.861 1.00 77.19 206 VAL A CA 1
ATOM 1629 C C . VAL A 1 206 ? -23.184 -6.486 7.591 1.00 77.19 206 VAL A C 1
ATOM 1631 O O . VAL A 1 206 ? -23.746 -6.369 6.499 1.00 77.19 206 VAL A O 1
ATOM 1634 N N . LEU A 1 207 ? -21.857 -6.519 7.708 1.00 72.94 207 LEU A N 1
ATOM 1635 C CA . LEU A 1 207 ? -20.946 -6.419 6.567 1.00 72.94 207 LEU A CA 1
ATOM 1636 C C . LEU A 1 207 ? -21.056 -7.642 5.644 1.00 72.94 207 LEU A C 1
ATOM 1638 O O . LEU A 1 207 ? -21.118 -7.481 4.422 1.00 72.94 207 LEU A O 1
ATOM 1642 N N . ARG A 1 208 ? -21.202 -8.851 6.203 1.00 78.62 208 ARG A N 1
ATOM 1643 C CA . ARG A 1 208 ? -21.493 -10.072 5.426 1.00 78.62 208 ARG A CA 1
ATOM 1644 C C . ARG A 1 208 ? -22.831 -9.986 4.698 1.00 78.62 208 ARG A C 1
ATOM 1646 O O . ARG A 1 208 ? -22.910 -10.318 3.520 1.00 78.62 208 ARG A O 1
ATOM 1653 N N . ALA A 1 209 ? -23.876 -9.478 5.354 1.00 80.31 209 ALA A N 1
ATOM 1654 C CA . ALA A 1 209 ? -25.190 -9.301 4.729 1.00 80.31 209 ALA A CA 1
ATOM 1655 C C . ALA A 1 209 ? -25.171 -8.312 3.545 1.00 80.31 209 ALA A C 1
ATOM 1657 O O . ALA A 1 209 ? -26.013 -8.406 2.652 1.00 80.31 209 ALA A O 1
ATOM 1658 N N . ARG A 1 210 ? -24.213 -7.376 3.521 1.00 77.25 210 ARG A N 1
ATOM 1659 C CA . ARG A 1 210 ? -23.996 -6.422 2.419 1.00 77.25 210 ARG A CA 1
ATOM 1660 C C . ARG A 1 210 ? -23.092 -6.956 1.305 1.00 77.25 210 ARG A C 1
ATOM 1662 O O . ARG A 1 210 ? -23.040 -6.345 0.243 1.00 77.25 210 ARG A O 1
ATOM 1669 N N . GLY A 1 211 ? -22.419 -8.088 1.523 1.00 77.56 211 GLY A N 1
ATOM 1670 C CA . GLY A 1 211 ? -21.438 -8.650 0.593 1.00 77.56 211 GLY A CA 1
ATOM 1671 C C . GLY A 1 211 ? -20.076 -7.951 0.624 1.00 77.56 211 G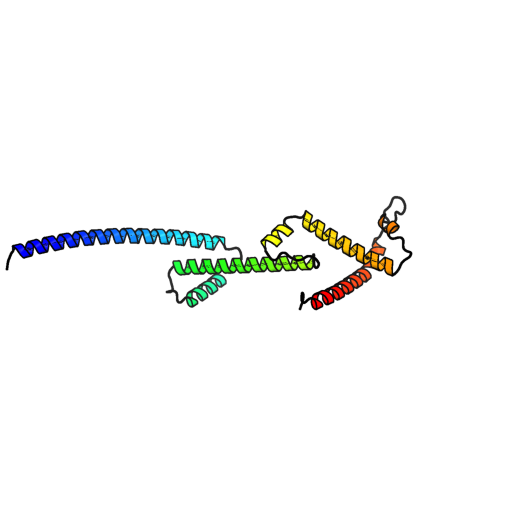LY A C 1
ATOM 1672 O O . GLY A 1 211 ? -19.279 -8.141 -0.292 1.00 77.56 211 GLY A O 1
ATOM 1673 N N . ASP A 1 212 ? -19.801 -7.150 1.659 1.00 59.84 212 ASP A N 1
ATOM 1674 C CA . ASP A 1 212 ? -18.541 -6.406 1.799 1.00 59.84 212 ASP A CA 1
ATOM 1675 C C . ASP A 1 212 ? -17.397 -7.288 2.339 1.00 59.84 212 ASP A C 1
ATOM 1677 O O . ASP A 1 212 ? -16.219 -6.963 2.170 1.00 59.84 212 ASP A O 1
ATOM 1681 N N . ILE A 1 213 ? -17.738 -8.414 2.977 1.00 58.31 213 ILE A N 1
ATOM 1682 C CA . ILE A 1 213 ? -16.810 -9.417 3.513 1.00 58.31 213 ILE A CA 1
ATOM 1683 C C . ILE A 1 213 ? -17.361 -10.813 3.157 1.00 58.31 213 ILE A C 1
ATOM 1685 O O . ILE A 1 213 ? -18.576 -11.000 3.277 1.00 58.31 213 ILE A O 1
ATOM 1689 N N . PRO A 1 214 ? -16.519 -11.760 2.685 1.00 47.94 214 PRO A N 1
ATOM 1690 C CA . PRO A 1 214 ? -16.937 -13.126 2.354 1.00 47.94 214 PRO A CA 1
ATOM 1691 C C . PRO A 1 214 ? -17.501 -13.922 3.540 1.00 47.94 214 PRO A C 1
ATOM 1693 O O . PRO A 1 214 ? -17.111 -13.655 4.702 1.00 47.94 214 PRO A O 1
#

Radius of gyration: 37.84 Å; Cα contacts (8 Å, |Δi|>4): 81; chains: 1; bounding box: 70×36×131 Å

Solvent-accessible surface area (backbone atoms only — not comparable to full-atom values): 12200 Å² total; per-residue (Å²): 134,68,69,66,63,54,52,56,50,50,54,51,51,53,50,50,52,52,51,51,52,51,54,50,52,52,50,49,56,49,49,54,51,51,52,53,53,50,50,54,53,51,52,54,44,44,53,55,36,60,74,44,66,82,62,93,65,56,66,68,59,52,50,52,53,41,50,52,51,46,61,73,65,68,53,78,88,79,49,70,61,60,52,43,52,43,46,28,55,49,35,51,52,50,49,53,52,48,53,50,51,52,33,53,52,50,40,49,54,42,40,73,79,35,69,92,48,87,62,59,92,43,58,68,50,44,51,58,52,67,70,36,64,67,57,50,50,49,52,53,48,50,51,52,50,50,53,49,50,53,53,50,48,52,48,40,73,78,37,77,84,63,64,60,72,66,57,71,77,50,80,67,64,62,77,97,41,78,55,86,53,63,70,60,51,63,70,44,46,62,60,49,50,55,51,48,54,52,50,51,53,53,48,51,52,54,36,39,75,70,66,79,41,136

pLDDT: mean 83.04, std 8.31, range [47.94, 96.0]

Foldseek 3Di:
DDPVVVVVVVVVVVVVVVVVVVVVVVVVVVVVVVVVVVVVVLVVLQVLLVVLPPDPDDPVVLVVQLVVVCVVVVPPPDDSSSSSVSSSVVSVVVSVVVLVVVLVVLQVVCCVQQVPDHDDPHPVSSCVCVVDVVNVVVSNVVVVVVLVVVVVVVCCVVPVPDDVVVVVVDADDPDPDGDDCPVVCVVCVVVSVVVVVVVVVVVVVVCVVVVVDD